Protein AF-A0A2M7ZR36-F1 (afdb_monomer_lite)

Structure (mmCIF, N/CA/C/O backbone):
data_AF-A0A2M7ZR36-F1
#
_entry.id   AF-A0A2M7ZR36-F1
#
loop_
_atom_site.group_PDB
_atom_site.id
_atom_site.type_symbol
_atom_site.label_atom_id
_atom_site.label_alt_id
_atom_site.label_comp_id
_atom_site.label_asym_id
_atom_site.label_entity_id
_atom_site.label_seq_id
_atom_site.pdbx_PDB_ins_code
_atom_site.Cartn_x
_atom_site.Cartn_y
_atom_site.Cartn_z
_atom_site.occupancy
_atom_site.B_iso_or_equiv
_atom_site.auth_seq_id
_atom_site.auth_comp_id
_atom_site.auth_asym_id
_atom_site.auth_atom_id
_atom_site.pdbx_PDB_model_num
ATOM 1 N N . MET A 1 1 ? -62.651 -27.992 -57.292 1.00 46.38 1 MET A N 1
ATOM 2 C CA . MET A 1 1 ? -61.708 -29.129 -57.350 1.00 46.38 1 MET A CA 1
ATOM 3 C C . MET A 1 1 ? -60.583 -28.848 -56.369 1.00 46.38 1 MET A C 1
ATOM 5 O O . MET A 1 1 ? -59.813 -27.930 -56.584 1.00 46.38 1 MET A O 1
ATOM 9 N N . ARG A 1 2 ? -60.648 -29.489 -55.197 1.00 38.91 2 ARG A N 1
ATOM 10 C CA . ARG A 1 2 ? -59.780 -30.647 -54.905 1.00 38.91 2 ARG A CA 1
ATOM 11 C C . ARG A 1 2 ? -58.348 -30.121 -54.739 1.00 38.91 2 ARG A C 1
ATOM 13 O O . ARG A 1 2 ? -57.621 -30.028 -55.717 1.00 38.91 2 ARG A O 1
ATOM 20 N N . TYR A 1 3 ? -57.923 -29.647 -53.566 1.00 49.06 3 TYR A N 1
ATOM 21 C CA . TYR A 1 3 ? -57.363 -30.455 -52.455 1.00 49.06 3 TYR A CA 1
ATOM 22 C C . TYR A 1 3 ? -56.480 -31.659 -52.874 1.00 49.06 3 TYR A C 1
ATOM 24 O O . TYR A 1 3 ? -56.134 -32.493 -52.052 1.00 49.06 3 TYR A O 1
ATOM 32 N N . LEU A 1 4 ? -56.085 -31.740 -54.149 1.00 45.81 4 LEU A N 1
ATOM 33 C CA . LEU A 1 4 ? -55.423 -32.880 -54.789 1.00 45.81 4 LEU A CA 1
ATOM 34 C C . LEU A 1 4 ? -54.022 -32.523 -55.313 1.00 45.81 4 LEU A C 1
ATOM 36 O O . LEU A 1 4 ? -53.353 -33.360 -55.898 1.00 45.81 4 LEU A O 1
ATOM 40 N N . LYS A 1 5 ? -53.543 -31.296 -55.077 1.00 38.25 5 LYS A N 1
ATOM 41 C CA . LYS A 1 5 ? -52.147 -30.906 -55.352 1.00 38.25 5 LYS A CA 1
ATOM 42 C C . LYS A 1 5 ? -51.252 -30.904 -54.106 1.00 38.25 5 LYS A C 1
ATOM 44 O O . LYS A 1 5 ? -50.105 -30.499 -54.197 1.00 38.25 5 LYS A O 1
ATOM 49 N N . ILE A 1 6 ? -51.772 -31.345 -52.958 1.00 51.09 6 ILE A N 1
ATOM 50 C CA . ILE A 1 6 ? -51.059 -31.315 -51.666 1.00 51.09 6 ILE A CA 1
ATOM 51 C C . ILE A 1 6 ? -50.514 -32.711 -51.279 1.00 51.09 6 ILE A C 1
ATOM 53 O O . ILE A 1 6 ? -49.854 -32.851 -50.260 1.00 51.09 6 ILE A O 1
ATOM 57 N N . LEU A 1 7 ? -50.725 -33.755 -52.096 1.00 47.88 7 LEU A N 1
ATOM 58 C CA . LEU A 1 7 ? -50.457 -35.145 -51.685 1.00 47.88 7 LEU A CA 1
ATOM 59 C C . LEU A 1 7 ? -49.559 -35.969 -52.623 1.00 47.88 7 LEU A C 1
ATOM 61 O O . LEU A 1 7 ? -49.649 -37.189 -52.612 1.00 47.88 7 LEU A O 1
ATOM 65 N N . PHE A 1 8 ? -48.686 -35.366 -53.427 1.00 45.97 8 PHE A N 1
ATOM 66 C CA . PHE A 1 8 ? -47.683 -36.153 -54.154 1.00 45.97 8 PHE A CA 1
ATOM 67 C C . PHE A 1 8 ? -46.357 -35.402 -54.238 1.00 45.97 8 PHE A C 1
ATOM 69 O O . PHE A 1 8 ? -46.337 -34.234 -54.606 1.00 45.97 8 PHE A O 1
ATOM 76 N N . LEU A 1 9 ? -45.279 -36.126 -53.922 1.00 39.59 9 LEU A N 1
ATOM 77 C CA . LEU A 1 9 ? -43.866 -35.726 -53.893 1.00 39.59 9 LEU A CA 1
ATOM 78 C C . LEU A 1 9 ? -43.317 -35.120 -52.588 1.00 39.59 9 LEU A C 1
ATOM 80 O O . LEU A 1 9 ? -42.416 -34.290 -52.587 1.00 39.59 9 LEU A O 1
ATOM 84 N N . LEU A 1 10 ? -43.728 -35.705 -51.461 1.00 47.81 10 LEU A N 1
ATOM 85 C CA . LEU A 1 10 ? -42.744 -36.246 -50.513 1.00 47.81 10 LEU A CA 1
ATOM 86 C C . LEU A 1 10 ? -42.003 -37.398 -51.218 1.00 47.81 10 LEU A C 1
ATOM 88 O O . LEU A 1 10 ? -42.595 -38.466 -51.300 1.00 47.81 10 LEU A O 1
ATOM 92 N N . LEU A 1 11 ? -40.811 -37.159 -51.789 1.00 49.50 11 LEU A N 1
ATOM 93 C CA . LEU A 1 11 ? -39.662 -38.087 -51.954 1.00 49.50 11 LEU A CA 1
ATOM 94 C C . LEU A 1 11 ? -38.705 -37.558 -53.054 1.00 49.50 11 LEU A C 1
ATOM 96 O O . LEU A 1 11 ? -38.827 -37.937 -54.214 1.00 49.50 11 LEU A O 1
ATOM 100 N N . ALA A 1 12 ? -37.744 -36.693 -52.720 1.00 48.53 12 ALA A N 1
ATOM 101 C CA . ALA A 1 12 ? -36.564 -36.473 -53.566 1.00 48.53 12 ALA A CA 1
ATOM 102 C C . ALA A 1 12 ? -35.415 -35.855 -52.753 1.00 48.53 12 ALA A C 1
ATOM 104 O O . ALA A 1 12 ? -35.493 -34.701 -52.353 1.00 48.53 12 ALA A O 1
ATOM 105 N N . ALA A 1 13 ? -34.395 -36.689 -52.524 1.00 47.00 13 ALA A N 1
ATOM 106 C CA . ALA A 1 13 ? -32.966 -36.412 -52.322 1.00 47.00 13 ALA A CA 1
ATOM 107 C C . ALA A 1 13 ? -32.574 -35.212 -51.427 1.00 47.00 13 ALA A C 1
ATOM 109 O O . ALA A 1 13 ? -32.732 -34.059 -51.798 1.00 47.00 13 ALA A O 1
ATOM 110 N N . ALA A 1 14 ? -32.105 -35.407 -50.193 1.00 47.28 14 ALA A N 1
ATOM 111 C CA . ALA A 1 14 ? -30.825 -36.015 -49.800 1.00 47.28 14 ALA A CA 1
ATOM 112 C C . ALA A 1 14 ? -29.577 -35.202 -50.227 1.00 47.28 14 ALA A C 1
ATOM 114 O O . ALA A 1 14 ? -29.243 -35.126 -51.402 1.00 47.28 14 ALA A O 1
ATOM 115 N N . VAL A 1 15 ? -28.856 -34.741 -49.194 1.00 53.56 15 VAL A N 1
ATOM 116 C CA . VAL A 1 15 ? -27.427 -34.370 -49.134 1.00 53.56 15 VAL A CA 1
ATOM 117 C C . VAL A 1 15 ? -26.998 -33.032 -49.752 1.00 53.56 15 VAL A C 1
ATOM 119 O O . VAL A 1 15 ? -26.650 -32.961 -50.922 1.00 53.56 15 VAL A O 1
ATOM 122 N N . THR A 1 16 ? -26.796 -32.033 -48.884 1.00 47.25 16 THR A N 1
ATOM 123 C CA . THR A 1 16 ? -25.632 -31.129 -48.963 1.00 47.25 16 THR A CA 1
ATOM 124 C C . THR A 1 16 ? -25.121 -30.819 -47.553 1.00 47.25 16 THR A C 1
ATOM 126 O O . THR A 1 16 ? -25.742 -30.072 -46.799 1.00 47.25 16 THR A O 1
ATOM 129 N N . PHE A 1 17 ? -23.995 -31.438 -47.198 1.00 50.16 17 PHE A N 1
ATOM 130 C CA . PHE A 1 17 ? -23.081 -30.984 -46.148 1.00 50.16 17 PHE A CA 1
ATOM 131 C C . PHE A 1 17 ? -22.199 -29.840 -46.692 1.00 50.16 17 PHE A C 1
ATOM 133 O O . PHE A 1 17 ? -21.975 -29.784 -47.899 1.00 50.16 17 PHE A O 1
ATOM 140 N N . ALA A 1 18 ? -21.632 -29.052 -45.765 1.00 41.31 18 ALA A N 1
ATOM 141 C CA . ALA A 1 18 ? -20.667 -27.941 -45.910 1.00 41.31 18 ALA A CA 1
ATOM 142 C C . ALA A 1 18 ? -21.314 -26.543 -46.062 1.00 41.31 18 ALA A C 1
ATOM 144 O O . ALA A 1 18 ? -22.208 -26.362 -46.873 1.00 41.31 18 ALA A O 1
ATOM 145 N N . ALA A 1 19 ? -20.934 -25.490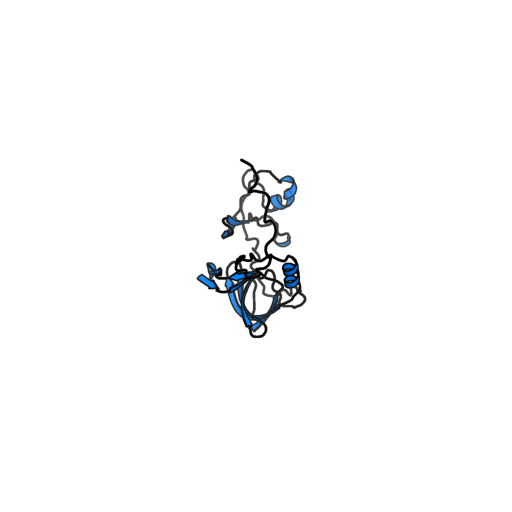 -45.334 1.00 36.75 19 ALA A N 1
ATOM 146 C CA . ALA A 1 19 ? -19.849 -25.280 -44.381 1.00 36.75 19 ALA A CA 1
ATOM 147 C C . ALA A 1 19 ? -20.235 -24.143 -43.411 1.00 36.75 19 ALA A C 1
ATOM 149 O O . ALA A 1 19 ? -20.970 -23.225 -43.772 1.00 36.75 19 ALA A O 1
ATOM 150 N N . CYS A 1 20 ? -19.739 -24.230 -42.178 1.00 39.38 20 CYS A N 1
ATOM 151 C CA . CYS A 1 20 ? -19.822 -23.194 -41.153 1.00 39.38 20 CYS A CA 1
ATOM 152 C C . CYS A 1 20 ? -19.037 -21.940 -41.553 1.00 39.38 20 CYS A C 1
ATOM 154 O O . CYS A 1 20 ? -17.906 -22.080 -41.997 1.00 39.38 20 CYS A O 1
ATOM 156 N N . GLU A 1 21 ? -19.551 -20.754 -41.218 1.00 38.44 21 GLU A N 1
ATOM 157 C CA . GLU A 1 21 ? -18.731 -19.708 -40.587 1.00 38.44 21 GLU A CA 1
ATOM 158 C C . GLU A 1 21 ? -19.622 -18.771 -39.756 1.00 38.44 21 GLU A C 1
ATOM 160 O O . GLU A 1 21 ? -19.908 -17.636 -40.119 1.00 38.44 21 GLU A O 1
ATOM 165 N N . ASN A 1 22 ? -20.108 -19.274 -38.618 1.00 40.50 22 ASN A N 1
ATOM 166 C CA . ASN A 1 22 ? -20.617 -18.419 -37.549 1.00 40.50 22 ASN A CA 1
ATOM 167 C C . ASN A 1 22 ? -19.500 -18.276 -36.522 1.00 40.50 22 ASN A C 1
ATOM 169 O O . ASN A 1 22 ? -19.287 -19.157 -35.687 1.00 40.50 22 ASN A O 1
ATOM 173 N N . LYS A 1 23 ? -18.770 -17.164 -36.621 1.00 39.50 23 LYS A N 1
ATOM 174 C CA . LYS A 1 23 ? -17.759 -16.746 -35.655 1.00 39.50 23 LYS A CA 1
ATOM 175 C C . LYS A 1 23 ? -18.457 -16.418 -34.331 1.00 39.50 23 LYS A C 1
ATOM 177 O O . LYS A 1 23 ? -18.948 -15.312 -34.130 1.00 39.50 23 LYS A O 1
ATOM 182 N N . LYS A 1 24 ? -18.550 -17.417 -33.452 1.00 35.75 24 LYS A N 1
ATOM 183 C CA . LYS A 1 24 ? -18.835 -17.222 -32.029 1.00 35.75 24 LYS A CA 1
ATOM 184 C C . LYS A 1 24 ? -17.614 -16.533 -31.427 1.00 35.75 24 LYS A C 1
ATOM 186 O O . LYS A 1 24 ? -16.532 -17.109 -31.412 1.00 35.75 24 LYS A O 1
ATOM 191 N N . GLU A 1 25 ? -17.784 -15.297 -30.982 1.00 39.50 25 GLU A N 1
ATOM 192 C CA . GLU A 1 25 ? -16.824 -14.653 -30.092 1.00 39.50 25 GLU A CA 1
ATOM 193 C C . GLU A 1 25 ? -16.844 -15.406 -28.757 1.00 39.50 25 GLU A C 1
ATOM 195 O O . GLU A 1 25 ? -17.848 -15.421 -28.044 1.00 39.50 25 GLU A O 1
ATOM 200 N N . GLU A 1 26 ? -15.747 -16.100 -28.464 1.00 36.12 26 GLU A N 1
ATOM 201 C CA . GLU A 1 26 ? -15.480 -16.702 -27.163 1.00 36.12 26 GLU A CA 1
ATOM 202 C C . GLU A 1 26 ? -15.235 -15.583 -26.145 1.00 36.12 26 GLU A C 1
ATOM 204 O O . GLU A 1 26 ? -14.215 -14.894 -26.175 1.00 36.12 26 GLU A O 1
ATOM 209 N N . GLN A 1 27 ? -16.175 -15.406 -25.217 1.00 42.78 27 GLN A N 1
ATOM 210 C CA . GLN A 1 27 ? -15.842 -14.857 -23.908 1.00 42.78 27 GLN A CA 1
ATOM 211 C C . GLN A 1 27 ? -14.968 -15.890 -23.187 1.00 42.78 27 GLN A C 1
ATOM 213 O O . GLN A 1 27 ? -15.333 -17.068 -23.173 1.00 42.78 27 GLN A O 1
ATOM 218 N N . PRO A 1 28 ? -13.841 -15.496 -22.572 1.00 40.38 28 PRO A N 1
ATOM 219 C CA . PRO A 1 28 ? -13.054 -16.434 -21.793 1.00 40.38 28 PRO A CA 1
ATOM 220 C C . PRO A 1 28 ? -13.874 -16.885 -20.580 1.00 40.38 28 PRO A C 1
ATOM 222 O O . PRO A 1 28 ? -14.158 -16.101 -19.672 1.00 40.38 28 PRO A O 1
ATOM 225 N N . GLU A 1 29 ? -14.259 -18.162 -20.568 1.00 39.12 29 GLU A N 1
ATOM 226 C CA . GLU A 1 29 ? -14.724 -18.845 -19.368 1.00 39.12 29 GLU A CA 1
ATOM 227 C C . GLU A 1 29 ? -13.565 -18.884 -18.368 1.00 39.12 29 GLU A C 1
ATOM 229 O O . GLU A 1 29 ? -12.578 -19.604 -18.534 1.00 39.12 29 GLU A O 1
ATOM 234 N N . ILE A 1 30 ? -13.682 -18.078 -17.316 1.00 40.88 30 ILE A N 1
ATOM 235 C CA . ILE A 1 30 ? -12.830 -18.150 -16.133 1.00 40.88 30 ILE A CA 1
ATOM 236 C C . ILE A 1 30 ? -13.019 -19.515 -15.464 1.00 40.88 30 ILE A C 1
ATOM 238 O O . ILE A 1 30 ? -13.908 -19.728 -14.639 1.00 40.88 30 ILE A O 1
ATOM 242 N N . ASN A 1 31 ? -12.161 -20.460 -15.838 1.00 39.97 31 ASN A N 1
ATOM 243 C CA . ASN A 1 31 ? -12.050 -21.752 -15.187 1.00 39.97 31 ASN A CA 1
ATOM 244 C C . ASN A 1 31 ? -11.514 -21.538 -13.762 1.00 39.97 31 ASN A C 1
ATOM 246 O O . ASN A 1 31 ? -10.345 -21.197 -13.563 1.00 39.97 31 ASN A O 1
ATOM 250 N N . GLN A 1 32 ? -12.374 -21.743 -12.764 1.00 47.41 32 GLN A N 1
ATOM 251 C CA . GLN A 1 32 ? -12.064 -21.566 -11.339 1.00 47.41 32 GLN A CA 1
ATOM 252 C C . GLN A 1 32 ? -10.865 -22.417 -10.867 1.00 47.41 32 GLN A C 1
ATOM 254 O O . GLN A 1 32 ? -10.244 -22.090 -9.856 1.00 47.41 32 GLN A O 1
ATOM 259 N N . ASN A 1 33 ? -10.459 -23.438 -11.633 1.00 44.12 33 ASN A N 1
ATOM 260 C CA . ASN A 1 33 ? -9.271 -24.243 -11.342 1.00 44.12 33 ASN A CA 1
ATOM 261 C C . ASN A 1 33 ? -7.935 -23.546 -11.673 1.00 44.12 33 ASN A C 1
ATOM 263 O O . ASN A 1 33 ? -6.895 -23.987 -11.190 1.00 44.12 33 ASN A O 1
ATOM 267 N N . GLN A 1 34 ? -7.922 -22.442 -12.431 1.00 41.69 34 GLN A N 1
ATOM 268 C CA . GLN A 1 34 ? -6.693 -21.664 -12.671 1.00 41.69 34 GLN A CA 1
ATOM 269 C C . GLN A 1 34 ? -6.370 -20.663 -11.548 1.00 41.69 34 GLN A C 1
ATOM 271 O O . GLN A 1 34 ? -5.224 -20.237 -11.427 1.00 41.69 34 GLN A O 1
ATOM 276 N N . MET A 1 35 ? -7.324 -20.351 -10.662 1.00 38.22 35 MET A N 1
ATOM 277 C CA . MET A 1 35 ? -7.063 -19.546 -9.455 1.00 38.22 35 MET A CA 1
ATOM 278 C C . MET A 1 35 ? -6.361 -20.334 -8.335 1.00 38.22 35 MET A C 1
ATOM 280 O O . MET A 1 35 ? -5.891 -19.732 -7.369 1.00 38.22 35 MET A O 1
ATOM 284 N N . GLN A 1 36 ? -6.285 -21.667 -8.432 1.00 36.28 36 GLN A N 1
ATOM 285 C CA . GLN A 1 36 ? -5.645 -22.509 -7.413 1.00 36.28 36 GLN A CA 1
ATOM 286 C C . GLN A 1 36 ? -4.173 -22.829 -7.715 1.00 36.28 36 GLN A C 1
ATOM 288 O O . GLN A 1 36 ? -3.398 -23.001 -6.777 1.00 36.28 36 GLN A O 1
ATOM 293 N N . ALA A 1 37 ? -3.751 -22.837 -8.984 1.00 37.88 37 ALA A N 1
ATOM 294 C CA . ALA A 1 37 ? -2.365 -23.153 -9.351 1.00 37.88 37 ALA A CA 1
ATOM 295 C C . ALA A 1 37 ? -1.381 -21.998 -9.068 1.00 37.88 37 ALA A C 1
ATOM 297 O O . ALA A 1 37 ? -0.248 -22.230 -8.659 1.00 37.88 37 ALA A O 1
ATOM 298 N N . SER A 1 38 ? -1.819 -20.744 -9.199 1.00 44.47 38 SER A N 1
ATOM 299 C CA . SER A 1 38 ? -0.970 -19.561 -8.981 1.00 44.47 38 SER A CA 1
ATOM 300 C C . SER A 1 38 ? -0.704 -19.243 -7.507 1.00 44.47 38 SER A C 1
ATOM 302 O O . SER A 1 38 ? 0.202 -18.477 -7.198 1.00 44.47 38 SER A O 1
ATOM 304 N N . LYS A 1 39 ? -1.456 -19.832 -6.569 1.00 47.53 39 LYS A N 1
ATOM 305 C CA . LYS A 1 39 ? -1.274 -19.591 -5.127 1.00 47.53 39 LYS A CA 1
ATOM 306 C C . LYS A 1 39 ? -0.212 -20.495 -4.483 1.00 47.53 39 LYS A C 1
ATOM 308 O O . LYS A 1 39 ? 0.224 -20.203 -3.370 1.00 47.53 39 LYS A O 1
ATOM 313 N N . SER A 1 40 ? 0.187 -21.575 -5.163 1.00 51.84 40 SER A N 1
ATOM 314 C CA . SER A 1 40 ? 1.132 -22.575 -4.644 1.00 51.84 40 SER A CA 1
ATOM 315 C C . SER A 1 40 ? 2.552 -22.420 -5.194 1.00 51.84 40 SER A C 1
ATOM 317 O O . SER A 1 40 ? 3.507 -22.778 -4.507 1.00 51.84 40 SER A O 1
ATOM 319 N N . GLU A 1 41 ? 2.704 -21.873 -6.400 1.00 73.00 41 GLU A N 1
ATOM 320 C CA . GLU A 1 41 ? 4.013 -21.682 -7.026 1.00 73.00 41 GLU A CA 1
ATOM 321 C C . GLU A 1 41 ? 4.743 -20.489 -6.392 1.00 73.00 41 GLU A C 1
ATOM 323 O O . GLU A 1 41 ? 4.230 -19.368 -6.326 1.00 73.00 41 GLU A O 1
ATOM 328 N N . SER A 1 42 ? 5.938 -20.758 -5.862 1.00 84.12 42 SER A N 1
ATOM 329 C CA . SER A 1 42 ? 6.825 -19.735 -5.316 1.00 84.12 42 SER A CA 1
ATOM 330 C C . SER A 1 42 ? 7.746 -19.242 -6.416 1.00 84.12 42 SER A C 1
ATOM 332 O O . SER A 1 42 ? 8.588 -19.987 -6.908 1.00 84.12 42 SER A O 1
ATOM 334 N N . HIS A 1 43 ? 7.620 -17.969 -6.751 1.00 91.50 43 HIS A N 1
ATOM 335 C CA . HIS A 1 43 ? 8.491 -17.282 -7.688 1.00 91.50 43 HIS A CA 1
ATOM 336 C C . HIS A 1 43 ? 9.755 -16.824 -6.971 1.00 91.50 43 HIS A C 1
ATOM 338 O O . HIS A 1 43 ? 9.666 -16.310 -5.855 1.00 91.50 43 HIS A O 1
ATOM 344 N N . GLN A 1 44 ? 10.919 -17.001 -7.595 1.00 92.38 44 GLN A N 1
ATOM 345 C CA . GLN A 1 44 ? 12.203 -16.502 -7.104 1.00 92.38 44 GLN A CA 1
ATOM 346 C C . GLN A 1 44 ? 12.710 -15.441 -8.071 1.00 92.38 44 GLN A C 1
ATOM 348 O O . GLN A 1 44 ? 12.929 -15.714 -9.247 1.00 92.38 44 GLN A O 1
ATOM 353 N N . ILE A 1 45 ? 12.948 -14.244 -7.554 1.00 93.94 45 ILE A N 1
ATOM 354 C CA . ILE A 1 45 ? 13.265 -13.069 -8.356 1.00 93.94 45 ILE A CA 1
ATOM 355 C C . ILE A 1 45 ? 14.510 -12.363 -7.848 1.00 93.94 45 ILE A C 1
ATOM 357 O O . ILE A 1 45 ? 14.749 -12.287 -6.643 1.00 93.94 45 ILE A O 1
ATOM 361 N N . LYS A 1 46 ? 15.289 -11.794 -8.766 1.00 93.50 46 LYS A N 1
ATOM 362 C CA . LYS A 1 46 ? 16.411 -10.913 -8.445 1.00 93.50 46 LYS A CA 1
ATOM 363 C C . LYS A 1 46 ? 16.007 -9.461 -8.654 1.00 93.50 46 LYS A C 1
ATOM 365 O O . LYS A 1 46 ? 15.551 -9.094 -9.731 1.00 93.50 46 LYS A O 1
ATOM 370 N N . VAL A 1 47 ? 16.214 -8.617 -7.651 1.00 94.69 47 VAL A N 1
ATOM 371 C CA . VAL A 1 47 ? 15.910 -7.185 -7.735 1.00 94.69 47 VAL A CA 1
ATOM 372 C C . VAL A 1 47 ? 16.966 -6.489 -8.587 1.00 94.69 47 VAL A C 1
ATOM 374 O O . VAL A 1 47 ? 18.155 -6.538 -8.281 1.00 94.69 47 VAL A O 1
ATOM 377 N N . LEU A 1 48 ? 16.540 -5.815 -9.648 1.00 90.62 48 LEU A N 1
ATOM 378 C CA . LEU A 1 48 ? 17.393 -5.002 -10.515 1.00 90.62 48 LEU A CA 1
ATOM 379 C C . LEU A 1 48 ? 17.276 -3.513 -10.192 1.00 90.62 48 LEU A C 1
ATOM 381 O O . LEU A 1 48 ? 18.241 -2.769 -10.339 1.00 90.62 48 LEU A O 1
ATOM 385 N N . GLU A 1 49 ? 16.094 -3.080 -9.764 1.00 91.00 49 GLU A N 1
ATOM 386 C CA . GLU A 1 49 ? 15.791 -1.691 -9.436 1.00 91.00 49 GLU A CA 1
ATOM 387 C C . GLU A 1 49 ? 14.698 -1.646 -8.371 1.00 91.00 49 GLU A C 1
ATOM 389 O O . GLU A 1 49 ? 13.814 -2.505 -8.359 1.00 91.00 49 GLU A O 1
ATOM 394 N N . THR A 1 50 ? 14.751 -0.640 -7.501 1.00 92.25 50 THR A N 1
ATOM 395 C CA . THR A 1 50 ? 13.720 -0.378 -6.496 1.00 92.25 50 THR A CA 1
ATOM 396 C C . THR A 1 50 ? 13.335 1.090 -6.522 1.00 92.25 50 THR A C 1
ATOM 398 O O . THR A 1 50 ? 14.202 1.964 -6.557 1.00 92.25 50 THR A O 1
ATOM 401 N N . VAL A 1 51 ? 12.032 1.355 -6.509 1.00 90.75 51 VAL A N 1
ATOM 402 C CA . VAL A 1 51 ? 11.476 2.701 -6.428 1.00 90.75 51 VAL A CA 1
ATOM 403 C C . VAL A 1 51 ? 10.384 2.707 -5.372 1.00 90.75 51 VAL A C 1
ATOM 405 O O . VAL A 1 51 ? 9.332 2.083 -5.534 1.00 90.75 51 VAL A O 1
ATOM 408 N N . ASP A 1 52 ? 10.639 3.429 -4.289 1.00 85.06 52 ASP A N 1
ATOM 409 C CA . ASP A 1 52 ? 9.669 3.599 -3.219 1.00 85.06 52 ASP A CA 1
ATOM 410 C C . ASP A 1 52 ? 8.634 4.655 -3.606 1.00 85.06 52 ASP A C 1
ATOM 412 O O . ASP A 1 52 ? 8.961 5.764 -4.032 1.00 85.06 52 ASP A O 1
ATOM 416 N N . ALA A 1 53 ? 7.364 4.312 -3.433 1.00 77.56 53 ALA A N 1
ATOM 417 C CA . ALA A 1 53 ? 6.239 5.217 -3.591 1.00 77.56 53 ALA A CA 1
ATOM 418 C C . ALA A 1 53 ? 5.247 4.993 -2.447 1.00 77.56 53 ALA A C 1
ATOM 420 O O . ALA A 1 53 ? 5.220 3.923 -1.846 1.00 77.56 53 ALA A O 1
ATOM 421 N N . SER A 1 54 ? 4.397 5.985 -2.163 1.00 75.12 54 SER A N 1
ATOM 422 C CA . SER A 1 54 ? 3.603 6.076 -0.923 1.00 75.12 54 SER A CA 1
ATOM 423 C C . SER A 1 54 ? 2.983 4.778 -0.394 1.00 75.12 54 SER A C 1
ATOM 425 O O . SER A 1 54 ? 2.908 4.615 0.814 1.00 75.12 54 SER A O 1
ATOM 427 N 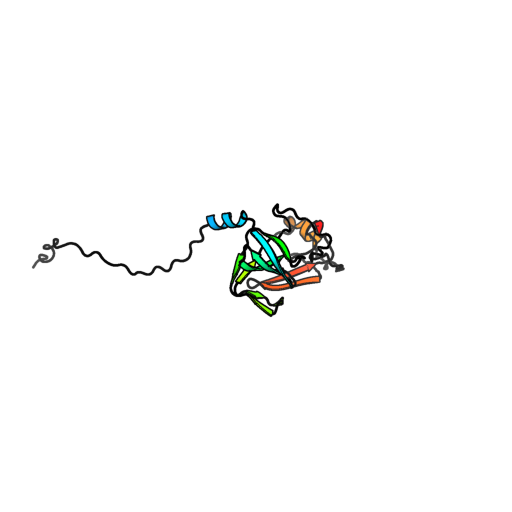N . ASN A 1 55 ? 2.493 3.887 -1.263 1.00 78.44 55 ASN A N 1
ATOM 428 C CA . ASN A 1 55 ? 1.777 2.672 -0.855 1.00 78.44 55 ASN A CA 1
ATOM 429 C C . ASN A 1 55 ? 2.418 1.373 -1.359 1.00 78.44 55 ASN A C 1
ATOM 431 O O . ASN A 1 55 ? 1.988 0.293 -0.959 1.00 78.44 55 ASN A O 1
ATOM 435 N N . TYR A 1 56 ? 3.401 1.475 -2.252 1.00 89.00 56 TYR A N 1
ATOM 436 C CA . TYR A 1 56 ? 3.993 0.342 -2.948 1.00 89.00 56 TYR A CA 1
ATOM 437 C C . TYR A 1 56 ? 5.477 0.585 -3.159 1.00 89.00 56 TYR A C 1
ATOM 439 O O . TYR A 1 56 ? 5.894 1.699 -3.479 1.00 89.00 56 TYR A O 1
ATOM 447 N N . THR A 1 57 ? 6.251 -0.485 -3.080 1.00 91.44 57 THR A N 1
ATOM 448 C CA . THR A 1 57 ? 7.607 -0.497 -3.609 1.00 91.44 57 THR A CA 1
ATOM 449 C C . THR A 1 57 ? 7.552 -1.141 -4.987 1.00 91.44 57 THR A C 1
ATOM 451 O O . THR A 1 57 ? 7.157 -2.300 -5.143 1.00 91.44 57 THR A O 1
ATOM 454 N N . TYR A 1 58 ? 7.898 -0.359 -6.003 1.00 93.56 58 TYR A N 1
ATOM 455 C CA . TYR A 1 58 ? 7.970 -0.818 -7.382 1.00 93.56 58 TYR A CA 1
ATOM 456 C C . TYR A 1 58 ? 9.345 -1.432 -7.608 1.00 93.56 58 TYR A C 1
ATOM 458 O O . TYR A 1 58 ? 10.362 -0.767 -7.414 1.00 93.56 58 TYR A O 1
ATOM 466 N N . LEU A 1 59 ? 9.380 -2.691 -8.028 1.00 95.06 59 LEU A N 1
ATOM 467 C CA . LEU A 1 59 ? 10.619 -3.426 -8.238 1.00 95.06 59 LEU A CA 1
ATOM 468 C C . LEU A 1 59 ? 10.719 -3.836 -9.704 1.00 95.06 59 LEU A C 1
ATOM 470 O O . LEU A 1 59 ? 9.811 -4.483 -10.230 1.00 95.06 59 LEU A O 1
ATOM 474 N N . ARG A 1 60 ? 11.833 -3.496 -10.358 1.00 96.00 60 ARG A N 1
ATOM 475 C CA . ARG A 1 60 ? 12.216 -4.145 -11.618 1.00 96.00 60 ARG A CA 1
ATOM 476 C C . ARG A 1 60 ? 12.985 -5.394 -11.256 1.00 96.00 60 ARG A C 1
ATOM 478 O O . ARG A 1 60 ? 13.960 -5.310 -10.509 1.00 96.00 60 ARG A O 1
ATOM 485 N N . VAL A 1 61 ? 12.544 -6.537 -11.750 1.00 96.31 61 VAL A N 1
ATOM 486 C CA . VAL A 1 61 ? 13.046 -7.834 -11.304 1.00 96.31 61 VAL A CA 1
ATOM 487 C C . VAL A 1 61 ? 13.413 -8.710 -12.487 1.00 96.31 61 VAL A C 1
ATOM 489 O O . VAL A 1 61 ? 12.818 -8.571 -13.551 1.00 96.31 61 VAL A O 1
ATOM 492 N N . ASP A 1 62 ? 14.388 -9.591 -12.286 1.00 94.50 62 ASP A N 1
ATOM 493 C CA . ASP A 1 62 ? 14.721 -10.686 -13.193 1.00 94.50 62 ASP A CA 1
ATOM 494 C C . ASP A 1 62 ? 14.224 -12.010 -12.608 1.00 94.50 62 ASP A C 1
ATOM 496 O O . ASP A 1 62 ? 14.550 -12.354 -11.468 1.00 94.50 62 ASP A O 1
ATOM 500 N N . GLU A 1 63 ? 13.458 -12.754 -13.397 1.00 94.75 63 GLU A N 1
ATOM 501 C CA . GLU A 1 63 ? 13.104 -14.144 -13.128 1.00 94.75 63 GLU A CA 1
ATOM 502 C C . GLU A 1 63 ? 13.587 -15.004 -14.295 1.00 94.75 63 GLU A C 1
ATOM 504 O O . GLU A 1 63 ? 13.023 -14.960 -15.390 1.00 94.75 63 GLU A O 1
ATOM 509 N N . ASN A 1 64 ? 14.636 -15.800 -14.078 1.00 91.75 64 ASN A N 1
ATOM 510 C CA . ASN A 1 64 ? 15.185 -16.709 -15.090 1.00 91.75 64 ASN A CA 1
ATOM 511 C C . ASN A 1 64 ? 15.516 -16.014 -16.433 1.00 91.75 64 ASN A C 1
ATOM 513 O O . ASN A 1 64 ? 15.253 -16.570 -17.503 1.00 91.75 64 ASN A O 1
ATOM 517 N N . GLY A 1 65 ? 16.067 -14.794 -16.394 1.00 91.25 65 GLY A N 1
ATOM 518 C CA . GLY A 1 65 ? 16.405 -14.011 -17.589 1.00 91.25 65 GLY A CA 1
ATOM 519 C C . GLY A 1 65 ? 15.246 -13.205 -18.187 1.00 91.25 65 GLY A C 1
ATOM 520 O O . GLY A 1 65 ? 15.409 -12.604 -19.252 1.00 91.25 65 GLY A O 1
ATOM 521 N N . LYS A 1 66 ? 14.063 -13.213 -17.558 1.00 94.44 66 LYS A N 1
ATOM 522 C CA . LYS A 1 66 ? 12.924 -12.373 -17.943 1.00 94.44 66 LYS A CA 1
ATOM 523 C C . LYS A 1 66 ? 12.801 -11.200 -16.990 1.00 94.44 66 LYS A C 1
ATOM 525 O O . LYS A 1 66 ? 12.543 -11.382 -15.802 1.00 94.44 66 LYS A O 1
ATOM 530 N N . GLU A 1 67 ? 12.889 -9.998 -17.544 1.00 96.38 67 GLU A N 1
ATOM 531 C CA . GLU A 1 67 ? 12.721 -8.771 -16.780 1.00 96.38 67 GLU A CA 1
ATOM 532 C C . GLU A 1 67 ? 11.275 -8.268 -16.812 1.00 96.38 67 GLU A C 1
ATOM 534 O O . GLU A 1 67 ? 10.663 -8.156 -17.877 1.00 96.38 67 GLU A O 1
ATOM 539 N N . TYR A 1 68 ? 10.732 -7.909 -15.651 1.00 95.44 68 TYR A N 1
ATOM 540 C CA . TYR A 1 68 ? 9.414 -7.280 -15.545 1.00 95.44 68 TYR A CA 1
ATOM 541 C C . TYR A 1 68 ? 9.297 -6.427 -14.280 1.00 95.44 68 TYR A C 1
ATOM 543 O O . TYR A 1 68 ? 10.172 -6.428 -13.413 1.00 95.44 68 TYR A O 1
ATOM 551 N N . TRP A 1 69 ? 8.223 -5.641 -14.206 1.00 96.88 69 TRP A N 1
ATOM 552 C CA . TRP A 1 69 ? 7.918 -4.813 -13.045 1.00 96.88 69 TRP A CA 1
ATOM 553 C C . TRP A 1 69 ? 6.921 -5.510 -12.134 1.00 96.88 69 TRP A C 1
ATOM 555 O O . TRP A 1 69 ? 5.904 -6.025 -12.605 1.00 96.88 69 TRP A O 1
ATOM 565 N N . ILE A 1 70 ? 7.182 -5.448 -10.832 1.00 95.75 70 ILE A N 1
ATOM 566 C CA . ILE A 1 70 ? 6.223 -5.814 -9.796 1.00 95.75 70 ILE A CA 1
ATOM 567 C C . ILE A 1 70 ? 5.930 -4.620 -8.887 1.00 95.75 70 ILE A C 1
ATOM 569 O O . ILE A 1 70 ? 6.806 -3.794 -8.630 1.00 95.75 70 ILE A O 1
ATOM 573 N N . ALA A 1 71 ? 4.699 -4.533 -8.395 1.00 93.50 71 ALA A N 1
ATOM 574 C CA . ALA A 1 71 ? 4.305 -3.644 -7.312 1.00 93.50 71 ALA A CA 1
ATOM 575 C C . ALA A 1 71 ? 4.081 -4.496 -6.060 1.00 93.50 71 ALA A C 1
ATOM 577 O O . ALA A 1 71 ? 3.128 -5.274 -5.995 1.00 93.50 71 ALA A O 1
ATOM 578 N N . ALA A 1 72 ? 4.980 -4.363 -5.087 1.00 91.56 72 ALA A N 1
ATOM 579 C CA . ALA A 1 72 ? 4.887 -5.029 -3.795 1.00 91.56 72 ALA A CA 1
ATOM 580 C C . ALA A 1 72 ? 4.369 -4.050 -2.731 1.00 91.56 72 ALA A C 1
ATOM 582 O O . ALA A 1 72 ? 4.582 -2.839 -2.881 1.00 91.56 72 ALA A O 1
ATOM 583 N N . PRO A 1 73 ? 3.732 -4.526 -1.641 1.00 86.19 73 PRO A N 1
ATOM 584 C CA . PRO A 1 73 ? 3.449 -3.675 -0.495 1.00 86.19 73 PRO A CA 1
ATOM 585 C C . PRO A 1 73 ? 4.744 -3.019 -0.034 1.00 86.19 73 PRO A C 1
ATOM 587 O O . PRO A 1 73 ? 5.823 -3.597 -0.181 1.00 86.19 73 PRO A O 1
ATOM 590 N N . GLN A 1 74 ? 4.634 -1.807 0.497 1.00 83.31 74 GLN A N 1
ATOM 591 C CA . GLN A 1 74 ? 5.803 -1.006 0.822 1.00 83.31 74 GLN A CA 1
ATOM 592 C C . GLN A 1 74 ? 6.818 -1.785 1.674 1.00 83.31 74 GLN A C 1
ATOM 594 O O . GLN A 1 74 ? 6.513 -2.240 2.778 1.00 83.31 74 GLN A O 1
ATOM 599 N N . MET A 1 75 ? 8.034 -1.925 1.151 1.00 84.50 75 MET A N 1
ATOM 600 C CA . MET A 1 75 ? 9.100 -2.708 1.761 1.00 84.50 75 MET A CA 1
ATOM 601 C C . MET A 1 75 ? 10.472 -2.148 1.397 1.00 84.50 75 MET A C 1
ATOM 603 O O . MET A 1 75 ? 10.645 -1.495 0.375 1.00 84.50 75 MET A O 1
ATOM 607 N N . THR A 1 76 ? 11.480 -2.462 2.204 1.00 81.62 76 THR A N 1
ATOM 608 C CA . THR A 1 76 ? 12.870 -2.175 1.845 1.00 81.62 76 THR A CA 1
ATOM 609 C C . THR A 1 76 ? 13.438 -3.359 1.072 1.00 81.62 76 THR A C 1
ATOM 611 O O . THR A 1 76 ? 13.629 -4.437 1.635 1.00 81.62 76 THR A O 1
ATOM 614 N N . ALA A 1 77 ? 13.711 -3.164 -0.216 1.00 83.88 77 ALA A N 1
ATOM 615 C CA . ALA A 1 77 ? 14.368 -4.148 -1.069 1.00 83.88 77 ALA A CA 1
ATOM 616 C C . ALA A 1 77 ? 15.795 -3.702 -1.405 1.00 83.88 77 ALA A C 1
ATOM 618 O O . ALA A 1 77 ? 16.053 -2.524 -1.650 1.00 83.88 77 ALA A O 1
ATOM 619 N N . GLN A 1 78 ? 16.730 -4.650 -1.445 1.00 82.50 78 GLN A N 1
ATOM 620 C CA . GLN A 1 78 ? 18.109 -4.374 -1.836 1.00 82.50 78 GLN A CA 1
ATOM 621 C C . GLN A 1 78 ? 18.318 -4.714 -3.312 1.00 82.50 78 GLN A C 1
ATOM 623 O O . GLN A 1 78 ? 18.024 -5.830 -3.741 1.00 82.50 78 GLN A O 1
ATOM 628 N N . VAL A 1 79 ? 18.864 -3.770 -4.085 1.00 89.25 79 VAL A N 1
ATOM 629 C CA . VAL A 1 79 ? 19.257 -4.017 -5.481 1.00 89.25 79 VAL A CA 1
ATOM 630 C C . VAL A 1 79 ? 20.319 -5.117 -5.528 1.00 89.25 79 VAL A C 1
ATOM 632 O O . VAL A 1 79 ? 21.287 -5.102 -4.772 1.00 89.25 79 VAL A O 1
ATOM 635 N N . GLY A 1 80 ? 20.117 -6.091 -6.410 1.00 86.94 80 GLY A N 1
ATOM 636 C CA . GLY A 1 80 ? 20.905 -7.316 -6.517 1.00 86.94 80 GLY A CA 1
ATOM 637 C C . GLY A 1 80 ? 20.453 -8.445 -5.587 1.00 86.94 80 GLY A C 1
ATOM 638 O O . GLY A 1 80 ? 20.917 -9.570 -5.770 1.00 86.94 80 GLY A O 1
ATOM 639 N N . GLY A 1 81 ? 19.561 -8.170 -4.630 1.00 84.25 81 GLY A N 1
ATOM 640 C CA . GLY A 1 81 ? 19.025 -9.154 -3.692 1.00 84.25 81 GLY A CA 1
ATOM 641 C C . GLY A 1 81 ? 18.017 -10.109 -4.330 1.00 84.25 81 GLY A C 1
ATOM 642 O O . GLY A 1 81 ? 17.393 -9.791 -5.344 1.00 84.25 81 GLY A O 1
ATOM 643 N N . THR A 1 82 ? 17.848 -11.276 -3.711 1.00 89.50 82 THR A N 1
ATOM 644 C CA . THR A 1 82 ? 16.863 -12.286 -4.115 1.00 89.50 82 THR A CA 1
ATOM 645 C C . THR A 1 82 ? 15.631 -12.193 -3.223 1.00 89.50 82 THR A C 1
ATOM 647 O O . THR A 1 82 ? 15.755 -12.205 -1.999 1.00 89.50 82 THR A O 1
ATOM 650 N N . LEU A 1 83 ? 14.452 -12.133 -3.833 1.00 91.69 83 LEU A N 1
ATOM 651 C CA . LEU A 1 83 ? 13.158 -12.138 -3.160 1.00 91.69 83 LEU A CA 1
ATOM 652 C C . LEU A 1 83 ? 12.280 -13.268 -3.701 1.00 91.69 83 LEU A C 1
ATOM 654 O O . LEU A 1 83 ? 12.535 -13.824 -4.769 1.00 91.69 83 LEU A O 1
ATOM 658 N N . TYR A 1 84 ? 11.233 -13.588 -2.954 1.00 91.19 84 TYR A N 1
ATOM 659 C CA . TYR A 1 84 ? 10.266 -14.622 -3.275 1.00 91.19 84 TYR A CA 1
ATOM 660 C C . TYR A 1 84 ? 8.851 -14.086 -3.125 1.00 91.19 84 TYR A C 1
ATOM 662 O O . TYR A 1 84 ? 8.556 -13.390 -2.153 1.00 91.19 84 TYR A O 1
ATOM 670 N N . TYR A 1 85 ? 7.962 -14.436 -4.044 1.00 90.38 85 TYR A N 1
ATOM 671 C CA . TYR A 1 85 ? 6.542 -14.101 -3.947 1.00 90.38 85 TYR A CA 1
ATOM 672 C C . TYR A 1 85 ? 5.682 -15.273 -4.423 1.00 90.38 85 TYR A C 1
ATOM 674 O O . TYR A 1 85 ? 6.173 -16.208 -5.053 1.00 90.38 85 TYR A O 1
ATOM 682 N N . ARG A 1 86 ? 4.394 -15.248 -4.081 1.00 88.25 86 ARG A N 1
ATOM 683 C CA . ARG A 1 86 ? 3.408 -16.242 -4.525 1.00 88.25 86 ARG A CA 1
ATOM 684 C C . ARG A 1 86 ? 2.201 -15.524 -5.102 1.00 88.25 86 ARG A C 1
ATOM 686 O O . ARG A 1 86 ? 1.744 -14.540 -4.518 1.00 88.25 86 ARG A O 1
ATOM 693 N N . GLY A 1 87 ? 1.673 -16.046 -6.204 1.00 85.69 87 GLY A N 1
ATOM 694 C CA . GLY A 1 87 ? 0.545 -15.452 -6.912 1.00 85.69 87 GLY A CA 1
ATOM 695 C C . GLY A 1 87 ? 0.835 -14.051 -7.443 1.00 85.69 87 GLY A C 1
ATOM 696 O O . GLY A 1 87 ? 1.979 -13.663 -7.648 1.00 85.69 87 GLY A O 1
ATOM 697 N N . GLY A 1 88 ? -0.229 -13.295 -7.673 1.00 87.75 88 GLY A N 1
ATOM 698 C CA . GLY A 1 88 ? -0.162 -11.929 -8.169 1.00 87.75 88 GLY A CA 1
ATOM 699 C C . GLY A 1 88 ? -1.206 -11.666 -9.245 1.00 87.75 88 GLY A C 1
ATOM 700 O O . GLY A 1 88 ? -1.772 -12.590 -9.831 1.00 87.75 88 GLY A O 1
ATOM 701 N N . MET A 1 89 ? -1.475 -10.388 -9.480 1.00 88.69 89 MET A N 1
ATOM 702 C CA . MET A 1 89 ? -2.423 -9.908 -10.476 1.00 88.69 89 MET A CA 1
ATOM 703 C C . MET A 1 89 ? -1.681 -9.083 -11.520 1.00 88.69 89 MET A C 1
ATOM 705 O O . MET A 1 89 ? -1.127 -8.026 -11.215 1.00 88.69 89 MET A O 1
ATOM 709 N N . GLU A 1 90 ? -1.641 -9.581 -12.754 1.00 92.50 90 GLU A N 1
ATOM 710 C CA . GLU A 1 90 ? -1.063 -8.832 -13.867 1.00 92.50 90 GLU A CA 1
ATOM 711 C C . GLU A 1 90 ? -2.014 -7.702 -14.268 1.00 92.50 90 GLU A C 1
ATOM 713 O O . GLU A 1 90 ? -3.203 -7.917 -14.498 1.00 92.50 90 GLU A O 1
ATOM 718 N N . MET A 1 91 ? -1.467 -6.497 -14.373 1.00 88.12 91 MET A N 1
ATOM 719 C CA . MET A 1 91 ? -2.153 -5.301 -14.837 1.00 88.12 91 MET A CA 1
ATOM 720 C C . MET A 1 91 ? -1.465 -4.793 -16.101 1.00 88.12 91 MET A C 1
ATOM 722 O O . MET A 1 91 ? -0.237 -4.688 -16.161 1.00 88.12 91 MET A O 1
ATOM 726 N N . LEU A 1 92 ? -2.263 -4.448 -17.108 1.00 93.00 92 LEU A N 1
ATOM 727 C CA . LEU A 1 92 ? -1.791 -3.857 -18.358 1.00 93.00 92 LEU A CA 1
ATOM 728 C C . LEU A 1 92 ? -2.078 -2.356 -18.372 1.00 93.00 92 LEU A C 1
ATOM 730 O O . LEU A 1 92 ? -3.096 -1.918 -17.839 1.00 93.00 92 LEU A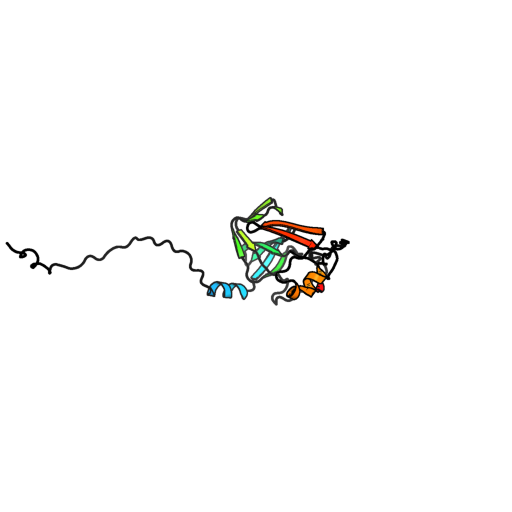 O 1
ATOM 734 N N . ASN A 1 93 ? -1.198 -1.582 -19.011 1.00 93.69 93 ASN A N 1
ATOM 735 C CA . ASN A 1 93 ? -1.320 -0.124 -19.161 1.00 93.69 93 ASN A CA 1
ATOM 736 C C . ASN A 1 93 ? -1.592 0.610 -17.834 1.00 93.69 93 ASN A C 1
ATOM 738 O O . ASN A 1 93 ? -2.402 1.532 -17.768 1.00 93.69 93 ASN A O 1
ATOM 742 N N . PHE A 1 94 ? -0.932 0.180 -16.760 1.00 92.12 94 PHE A N 1
ATOM 743 C CA . PHE A 1 94 ? -1.115 0.756 -15.436 1.00 92.12 94 PHE A CA 1
ATOM 744 C C . PHE A 1 94 ? -0.411 2.111 -15.330 1.00 92.12 94 PHE A C 1
ATOM 746 O O . PHE A 1 94 ? 0.814 2.195 -15.440 1.00 92.12 94 PHE A O 1
ATOM 753 N N . GLU A 1 95 ? -1.173 3.168 -15.065 1.00 92.44 95 GLU A N 1
ATOM 754 C CA . GLU A 1 95 ? -0.638 4.500 -14.793 1.00 92.44 95 GLU A CA 1
ATOM 755 C C . GLU A 1 95 ? -0.368 4.684 -13.293 1.00 92.44 95 GLU A C 1
ATOM 757 O O . GLU A 1 95 ? -1.278 4.738 -12.463 1.00 92.44 95 GLU A O 1
ATOM 762 N N . SER A 1 96 ? 0.906 4.831 -12.936 1.00 87.88 96 SER A N 1
ATOM 763 C CA . SER A 1 96 ? 1.321 5.219 -11.595 1.00 87.88 96 SER A CA 1
ATOM 764 C C . SER A 1 96 ? 1.368 6.739 -11.485 1.00 87.88 96 SER A C 1
ATOM 766 O O . SER A 1 96 ? 2.336 7.375 -11.910 1.00 87.88 96 SER A O 1
ATOM 768 N N . LYS A 1 97 ? 0.347 7.323 -10.849 1.00 86.50 97 LYS A N 1
ATOM 769 C CA . LYS A 1 97 ? 0.300 8.767 -10.556 1.00 86.50 97 LYS A CA 1
ATOM 770 C C . LYS A 1 97 ? 1.480 9.222 -9.688 1.00 86.50 97 LYS A C 1
ATOM 772 O O . LYS A 1 97 ? 2.018 10.301 -9.899 1.00 86.50 97 LYS A O 1
ATOM 777 N N . SER A 1 98 ? 1.915 8.389 -8.738 1.00 80.44 98 SER A N 1
ATOM 778 C CA . SER A 1 98 ? 3.026 8.709 -7.829 1.00 80.44 98 SER A CA 1
ATOM 779 C C . SER A 1 98 ? 4.385 8.736 -8.524 1.00 80.44 98 SER A C 1
ATOM 781 O O . SER A 1 98 ? 5.255 9.499 -8.123 1.00 80.44 98 SER A O 1
ATOM 783 N N . LEU A 1 99 ? 4.572 7.903 -9.551 1.00 85.06 99 LEU A N 1
ATOM 784 C CA . LEU A 1 99 ? 5.811 7.860 -10.332 1.00 85.06 99 LEU A CA 1
ATOM 785 C C . LEU A 1 99 ? 5.733 8.695 -11.613 1.00 85.06 99 LEU A C 1
ATOM 787 O O . LEU A 1 99 ? 6.715 8.756 -12.349 1.00 85.06 99 LEU A O 1
ATOM 791 N N . ASN A 1 100 ? 4.571 9.295 -11.892 1.00 88.62 100 ASN A N 1
ATOM 792 C CA . ASN A 1 100 ? 4.250 9.934 -13.165 1.00 88.62 100 ASN A CA 1
ATOM 793 C C . ASN A 1 100 ? 4.679 9.063 -14.365 1.00 88.62 100 ASN A C 1
ATOM 795 O O . ASN A 1 100 ? 5.350 9.518 -15.293 1.00 88.62 100 ASN A O 1
ATOM 799 N N . ARG A 1 101 ? 4.368 7.761 -14.289 1.00 89.69 101 ARG A N 1
ATOM 800 C CA . ARG A 1 101 ? 4.845 6.737 -15.228 1.00 89.69 101 ARG A CA 1
ATOM 801 C C . ARG A 1 101 ? 3.740 5.749 -15.558 1.00 89.69 101 ARG A C 1
ATOM 803 O O . ARG A 1 101 ? 3.058 5.258 -14.665 1.00 89.69 101 ARG A O 1
ATOM 810 N N . THR A 1 102 ? 3.646 5.382 -16.833 1.00 92.56 102 THR A N 1
ATOM 811 C CA . THR A 1 102 ? 2.789 4.282 -17.292 1.00 92.56 102 THR A CA 1
ATOM 812 C C . THR A 1 102 ? 3.613 3.018 -17.511 1.00 92.56 102 THR A C 1
ATOM 814 O O . THR A 1 102 ? 4.656 3.042 -18.169 1.00 92.56 102 THR A O 1
ATOM 817 N N . PHE A 1 103 ? 3.141 1.906 -16.961 1.00 93.25 103 PHE A N 1
ATOM 818 C CA . PHE A 1 103 ? 3.688 0.574 -17.163 1.00 93.25 103 PHE A CA 1
ATOM 819 C C . PHE A 1 103 ? 2.832 -0.158 -18.192 1.00 93.25 103 PHE A C 1
ATOM 821 O O . PHE A 1 103 ? 1.642 -0.367 -17.973 1.00 93.25 103 PHE A O 1
ATOM 828 N N . ALA A 1 104 ? 3.438 -0.596 -19.298 1.00 92.44 104 ALA A N 1
ATOM 829 C CA . ALA A 1 104 ? 2.738 -1.432 -20.277 1.00 92.44 104 ALA A CA 1
ATOM 830 C C . ALA A 1 104 ? 2.211 -2.727 -19.631 1.00 92.44 104 ALA A C 1
ATOM 832 O O . ALA A 1 104 ? 1.114 -3.182 -19.946 1.00 92.44 104 ALA A O 1
ATOM 833 N N . LYS A 1 105 ? 2.985 -3.276 -18.689 1.00 93.19 105 LYS A N 1
ATOM 834 C CA . LYS A 1 105 ? 2.655 -4.441 -17.874 1.00 93.19 105 LYS A CA 1
ATOM 835 C C . LYS A 1 105 ? 3.319 -4.314 -16.505 1.00 93.19 105 LYS A C 1
ATOM 837 O O . LYS A 1 105 ? 4.494 -3.948 -16.431 1.00 93.19 105 LYS A O 1
ATOM 842 N N . ILE A 1 106 ? 2.583 -4.626 -15.446 1.00 95.38 106 ILE A N 1
ATOM 843 C CA . ILE A 1 106 ? 3.087 -4.699 -14.072 1.00 95.38 106 ILE A CA 1
ATOM 844 C C . ILE A 1 106 ? 2.340 -5.792 -13.305 1.00 95.38 106 ILE A C 1
ATOM 846 O O . ILE A 1 106 ? 1.144 -5.983 -13.509 1.00 95.38 106 ILE A O 1
ATOM 850 N N . LEU A 1 107 ? 3.031 -6.510 -12.425 1.00 95.44 107 LEU A N 1
ATOM 851 C CA . LEU A 1 107 ? 2.433 -7.540 -11.579 1.00 95.44 107 LEU A CA 1
ATOM 852 C C . LEU A 1 107 ? 2.253 -7.015 -10.152 1.00 95.44 107 LEU A C 1
ATOM 854 O O . LEU A 1 107 ? 3.225 -6.682 -9.480 1.00 95.44 107 LEU A O 1
ATOM 858 N N . PHE A 1 108 ? 1.020 -6.959 -9.667 1.00 93.88 108 PHE A N 1
ATOM 859 C CA . PHE A 1 108 ? 0.740 -6.652 -8.267 1.00 93.88 108 PHE A CA 1
ATOM 860 C C . PHE A 1 108 ? 0.845 -7.925 -7.442 1.00 93.88 108 PHE A C 1
ATOM 862 O O . PHE A 1 108 ? 0.199 -8.920 -7.763 1.00 93.88 108 PHE A O 1
ATOM 869 N N . VAL A 1 109 ? 1.658 -7.902 -6.391 1.00 92.12 109 VAL A N 1
ATOM 870 C CA . VAL A 1 109 ? 1.889 -9.059 -5.520 1.00 92.12 109 VAL A CA 1
ATOM 871 C C . VAL A 1 109 ? 1.483 -8.712 -4.095 1.00 92.12 109 VAL A C 1
ATOM 873 O O . VAL A 1 109 ? 1.772 -7.621 -3.620 1.00 92.12 109 VAL A O 1
ATOM 876 N N . ASP A 1 110 ? 0.821 -9.636 -3.399 1.00 82.75 110 ASP A N 1
ATOM 877 C CA . ASP A 1 110 ? 0.299 -9.371 -2.049 1.00 82.75 110 ASP A CA 1
ATOM 878 C C . ASP A 1 110 ? 1.370 -9.517 -0.963 1.00 82.75 110 ASP A C 1
ATOM 880 O O . ASP A 1 110 ? 1.327 -8.845 0.066 1.00 82.75 110 ASP A O 1
ATOM 884 N N . LYS A 1 111 ? 2.327 -10.431 -1.161 1.00 84.12 111 LYS A N 1
ATOM 885 C CA . LYS A 1 111 ? 3.391 -10.714 -0.195 1.00 84.12 111 LYS A CA 1
ATOM 886 C C . LYS A 1 111 ? 4.689 -11.060 -0.908 1.00 84.12 111 LYS A C 1
ATOM 888 O O . LYS A 1 111 ? 4.717 -11.930 -1.776 1.00 84.12 111 LYS A O 1
ATOM 893 N N . VAL A 1 112 ? 5.763 -10.419 -0.461 1.00 87.94 112 VAL A N 1
ATOM 894 C CA . VAL A 1 112 ? 7.137 -10.679 -0.892 1.00 87.94 112 VAL A CA 1
ATOM 895 C C . VAL A 1 112 ? 7.980 -11.009 0.343 1.00 87.94 112 VAL A C 1
ATOM 897 O O . VAL A 1 112 ? 7.765 -10.447 1.415 1.00 87.94 112 VAL A O 1
ATOM 900 N N . SER A 1 113 ? 8.896 -11.964 0.218 1.00 84.31 113 SER A N 1
ATOM 901 C CA . SER A 1 113 ? 9.735 -12.499 1.295 1.00 84.31 113 SER A CA 1
ATOM 902 C C . SER A 1 113 ? 11.186 -12.597 0.841 1.00 84.31 113 SER A C 1
ATOM 904 O O . SER A 1 113 ? 11.448 -12.891 -0.319 1.00 84.31 113 SER A O 1
ATOM 906 N N . SER A 1 114 ? 12.141 -12.439 1.754 1.00 82.69 114 SER A N 1
ATOM 907 C CA . SER A 1 114 ? 13.562 -12.711 1.480 1.00 82.69 114 SER A CA 1
ATOM 908 C C . SER A 1 114 ? 13.925 -14.198 1.619 1.00 82.69 114 SER A C 1
ATOM 910 O O . SER A 1 114 ? 15.061 -14.583 1.358 1.00 82.69 114 SER A O 1
ATOM 912 N N . SER A 1 115 ? 12.971 -15.042 2.034 1.00 73.06 115 SER A N 1
ATOM 913 C CA . SER A 1 115 ? 13.128 -16.495 2.185 1.00 73.06 115 SER A CA 1
ATOM 914 C C . SER A 1 115 ? 12.021 -17.270 1.462 1.00 73.06 115 SER A C 1
ATOM 916 O O . SER A 1 115 ? 10.841 -16.904 1.550 1.00 73.06 115 SER A O 1
ATOM 918 N N . ALA A 1 116 ? 12.407 -18.364 0.797 1.00 62.09 116 ALA A N 1
ATOM 919 C CA . ALA A 1 116 ? 11.536 -19.268 0.040 1.00 62.09 116 ALA A CA 1
ATOM 920 C C . ALA A 1 116 ? 10.438 -19.922 0.905 1.00 62.09 116 ALA A C 1
ATOM 922 O O . ALA A 1 116 ? 9.317 -20.156 0.444 1.00 62.09 116 ALA A O 1
ATOM 923 N N . ASP A 1 117 ? 10.710 -20.122 2.197 1.00 56.06 117 ASP A N 1
ATOM 924 C CA . ASP A 1 117 ? 9.768 -20.746 3.134 1.00 56.06 117 ASP A CA 1
ATOM 925 C C . ASP A 1 117 ? 8.661 -19.782 3.600 1.00 56.06 117 ASP A C 1
ATOM 927 O O . ASP A 1 117 ? 7.792 -20.139 4.393 1.00 56.06 117 ASP A O 1
ATOM 931 N N . GLY A 1 118 ? 8.650 -18.534 3.111 1.00 51.81 118 GLY A N 1
ATOM 932 C CA . GLY A 1 118 ? 7.665 -17.519 3.503 1.00 51.81 118 GLY A CA 1
ATOM 933 C C . GLY A 1 118 ? 7.822 -17.023 4.946 1.00 51.81 118 GLY A C 1
ATOM 934 O O . GLY A 1 118 ? 6.968 -16.264 5.425 1.00 51.81 118 GLY A O 1
ATOM 935 N N . GLY A 1 119 ? 8.904 -17.438 5.616 1.00 42.38 119 GLY A N 1
ATOM 936 C CA . GLY A 1 119 ? 9.337 -16.920 6.902 1.00 42.38 119 GLY A CA 1
ATOM 937 C C . GLY A 1 119 ? 9.699 -15.448 6.767 1.00 42.38 119 GLY A C 1
ATOM 938 O O . GLY A 1 119 ? 10.605 -15.083 6.019 1.00 42.38 119 GLY A O 1
ATOM 939 N N . VAL A 1 120 ? 8.963 -14.608 7.491 1.00 38.00 120 VAL A N 1
ATOM 940 C CA . VAL A 1 120 ? 9.292 -13.200 7.695 1.00 38.00 120 VAL A CA 1
ATOM 941 C C . VAL A 1 120 ? 10.604 -13.121 8.471 1.00 38.00 120 VAL A C 1
ATOM 943 O O . VAL A 1 120 ? 10.626 -13.137 9.694 1.00 38.00 120 VAL A O 1
ATOM 946 N N . VAL A 1 121 ? 11.722 -13.073 7.757 1.00 39.38 121 VAL A N 1
ATOM 947 C CA . VAL A 1 121 ? 12.943 -12.506 8.320 1.00 39.38 121 VAL A CA 1
ATOM 948 C C . VAL A 1 121 ? 12.784 -10.996 8.242 1.00 39.38 121 VAL A C 1
ATOM 950 O O . VAL A 1 121 ? 12.976 -10.387 7.189 1.00 39.38 121 VAL A O 1
ATOM 953 N N . GLU A 1 122 ? 12.349 -10.403 9.355 1.00 38.00 122 GLU A N 1
ATOM 954 C CA . GLU A 1 122 ? 12.500 -8.972 9.591 1.00 38.00 122 GLU A CA 1
ATOM 955 C C . GLU A 1 122 ? 13.971 -8.617 9.363 1.00 38.00 122 GLU A C 1
ATOM 957 O O . GLU A 1 122 ? 14.858 -9.020 10.118 1.00 38.00 122 GLU A O 1
ATOM 962 N N . ALA A 1 123 ? 14.244 -7.881 8.289 1.00 37.81 123 ALA A N 1
ATOM 963 C CA . ALA A 1 123 ? 15.526 -7.224 8.145 1.00 37.81 123 ALA A CA 1
ATOM 964 C C . ALA A 1 123 ? 15.650 -6.197 9.287 1.00 37.81 123 ALA A C 1
ATOM 966 O O . ALA A 1 123 ? 14.733 -5.382 9.458 1.00 37.81 123 ALA A O 1
ATOM 967 N N . PRO A 1 124 ? 16.755 -6.180 10.056 1.00 38.31 124 PRO A N 1
ATOM 968 C CA . PRO A 1 124 ? 17.008 -5.119 11.019 1.00 38.31 124 PRO A CA 1
ATOM 969 C C . PRO A 1 124 ? 17.235 -3.826 10.227 1.00 38.31 124 PRO A C 1
ATOM 971 O O . PRO A 1 124 ? 18.310 -3.586 9.687 1.00 38.31 124 PRO A O 1
ATOM 974 N N . GLY A 1 125 ? 16.172 -3.037 10.074 1.00 39.59 125 GLY A N 1
ATOM 975 C CA . GLY A 1 125 ? 16.147 -1.869 9.192 1.00 39.59 125 GLY A CA 1
ATOM 976 C C . GLY A 1 125 ? 14.857 -1.697 8.392 1.00 39.59 125 GLY A C 1
ATOM 977 O O . GLY A 1 125 ? 14.661 -0.632 7.812 1.00 39.59 125 GLY A O 1
ATOM 978 N N . ALA A 1 126 ? 13.946 -2.677 8.410 1.00 37.81 126 ALA A N 1
ATOM 979 C CA . ALA A 1 126 ? 12.599 -2.530 7.872 1.00 37.81 126 ALA A CA 1
ATOM 980 C C . ALA A 1 126 ? 11.768 -1.574 8.748 1.00 37.81 126 ALA A C 1
ATOM 982 O O . ALA A 1 126 ? 10.870 -1.977 9.482 1.00 37.81 126 ALA A O 1
ATOM 983 N N . ARG A 1 127 ? 12.005 -0.265 8.621 1.00 38.28 127 ARG A N 1
ATOM 984 C CA . ARG A 1 127 ? 10.886 0.671 8.708 1.00 38.28 127 ARG A CA 1
ATOM 985 C C . ARG A 1 127 ? 10.068 0.448 7.447 1.00 38.28 127 ARG A C 1
ATOM 987 O O . ARG A 1 127 ? 10.158 1.208 6.488 1.00 38.28 127 ARG A O 1
ATOM 994 N N . GLY A 1 128 ? 9.243 -0.600 7.463 1.00 39.19 128 GLY A N 1
ATOM 995 C CA . GLY A 1 128 ? 7.983 -0.476 6.759 1.00 39.19 128 GLY A CA 1
ATOM 996 C C . GLY A 1 128 ? 7.406 0.870 7.184 1.00 39.19 128 GLY A C 1
ATOM 997 O O . GLY A 1 128 ? 7.482 1.229 8.367 1.00 39.19 128 GLY A O 1
ATOM 998 N N . VAL A 1 129 ? 6.815 1.621 6.264 1.00 37.47 129 VAL A N 1
ATOM 999 C CA . VAL A 1 129 ? 5.693 2.433 6.717 1.00 37.47 129 VAL A CA 1
ATOM 1000 C C . VAL A 1 129 ? 4.640 1.394 7.088 1.00 37.47 129 VAL A C 1
ATOM 1002 O O . VAL A 1 129 ? 3.731 1.064 6.337 1.00 37.47 129 VAL A O 1
ATOM 1005 N N . GLN A 1 130 ? 4.793 0.854 8.304 1.00 44.12 130 GLN A N 1
ATOM 1006 C CA . GLN A 1 130 ? 3.655 0.759 9.179 1.00 44.12 130 GLN A CA 1
ATOM 1007 C C . GLN A 1 130 ? 2.956 2.091 8.973 1.00 44.12 130 GLN A C 1
ATOM 1009 O O . GLN A 1 130 ? 3.610 3.140 9.043 1.00 44.12 130 GLN A O 1
ATOM 1014 N N . VAL A 1 131 ? 1.668 2.063 8.643 1.00 49.22 131 VAL A N 1
ATOM 1015 C CA . VAL A 1 131 ? 0.828 3.196 9.000 1.00 49.22 131 VAL A CA 1
ATOM 1016 C C . VAL A 1 131 ? 1.043 3.294 10.503 1.00 49.22 131 VAL A C 1
ATOM 1018 O O . VAL A 1 131 ? 0.488 2.523 11.275 1.00 49.22 131 VAL A O 1
ATOM 1021 N N . GLY A 1 132 ? 2.053 4.067 10.891 1.00 55.59 132 GLY A N 1
ATOM 1022 C CA . GLY A 1 132 ? 2.446 4.194 12.266 1.00 55.59 132 GLY A CA 1
ATOM 1023 C C . GLY A 1 132 ? 1.238 4.815 12.914 1.00 55.59 132 GLY A C 1
ATOM 1024 O O . GLY A 1 132 ? 0.558 5.646 12.300 1.00 55.59 132 GLY A O 1
ATOM 1025 N N . LYS A 1 133 ? 0.951 4.409 14.141 1.00 58.31 133 LYS A N 1
ATOM 1026 C CA . LYS A 1 133 ? 0.190 5.295 14.997 1.00 58.31 133 LYS A CA 1
ATOM 1027 C C . LYS A 1 133 ? 0.975 6.606 15.025 1.00 58.31 133 LYS A C 1
ATOM 1029 O O . LYS A 1 133 ? 2.053 6.672 15.617 1.00 58.31 133 LYS A O 1
ATOM 1034 N N . GLU A 1 134 ? 0.511 7.596 14.270 1.00 70.31 134 GLU A N 1
ATOM 1035 C CA . GLU A 1 134 ? 1.061 8.937 14.359 1.00 70.31 134 GLU A CA 1
ATOM 1036 C C . GLU A 1 134 ? 0.777 9.428 15.787 1.00 70.31 134 GLU A C 1
ATOM 1038 O O . GLU A 1 134 ? -0.191 8.984 16.414 1.00 70.31 134 GLU A O 1
ATOM 1043 N N . ASP A 1 135 ? 1.599 10.334 16.331 1.00 69.50 135 ASP A N 1
ATOM 1044 C CA . ASP A 1 135 ? 1.261 11.017 17.592 1.00 69.50 135 ASP A CA 1
ATOM 1045 C C . ASP A 1 135 ? 0.115 12.004 17.318 1.00 69.50 135 ASP A C 1
ATOM 1047 O O . ASP A 1 135 ? 0.284 13.217 17.181 1.00 69.50 135 ASP A O 1
ATOM 1051 N N . VAL A 1 136 ? -1.070 11.439 17.107 1.00 72.38 136 VAL A N 1
ATOM 1052 C CA . VAL A 1 136 ? -2.320 12.140 16.881 1.00 72.38 136 VAL A CA 1
ATOM 1053 C C . VAL A 1 136 ? -2.963 12.307 18.242 1.00 72.38 136 VAL A C 1
ATOM 1055 O O . VAL A 1 136 ? -3.346 11.338 18.884 1.00 72.38 136 VAL A O 1
ATOM 1058 N N . LYS A 1 137 ? -3.095 13.550 18.693 1.00 72.62 137 LYS A N 1
ATOM 1059 C CA . LYS A 1 137 ? -3.881 13.889 19.880 1.00 72.62 137 LYS A CA 1
ATOM 1060 C C . LYS A 1 137 ? -5.120 14.625 19.424 1.00 72.62 137 LYS A C 1
ATOM 1062 O O . LYS A 1 137 ? -5.108 15.844 19.268 1.00 72.62 137 LYS A O 1
ATOM 1067 N N . VAL A 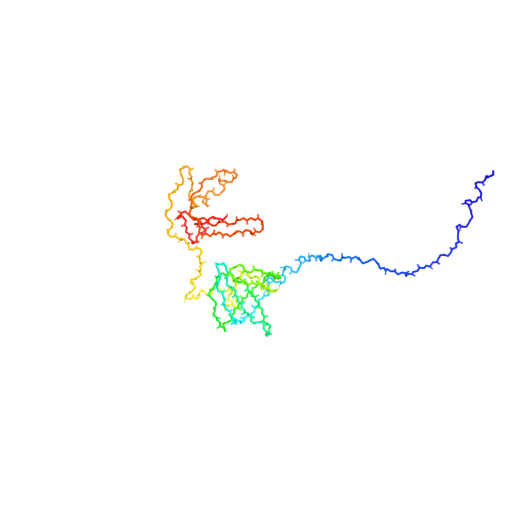1 138 ? -6.171 13.864 19.148 1.00 78.81 138 VAL A N 1
ATOM 1068 C CA . VAL A 1 138 ? -7.471 14.410 18.774 1.00 78.81 138 VAL A CA 1
ATOM 1069 C C . VAL A 1 138 ? -8.443 14.124 19.905 1.00 78.81 138 VAL A C 1
ATOM 1071 O O . VAL A 1 138 ? -8.641 12.982 20.304 1.00 78.81 138 VAL A O 1
ATOM 1074 N N . GLU A 1 139 ? -9.059 15.176 20.439 1.00 79.12 139 GLU A N 1
ATOM 1075 C CA . GLU A 1 139 ? -10.149 15.001 21.393 1.00 79.12 139 GLU A CA 1
ATOM 1076 C C . GLU A 1 139 ? -11.340 14.329 20.706 1.00 79.12 139 GLU A C 1
ATOM 1078 O O . GLU A 1 139 ? -11.747 14.724 19.604 1.00 79.12 139 GLU A O 1
ATOM 1083 N N . ALA A 1 140 ? -11.928 13.343 21.384 1.00 79.50 140 ALA A N 1
ATOM 1084 C CA . ALA A 1 140 ? -13.120 12.663 20.906 1.00 79.50 140 ALA A CA 1
ATOM 1085 C C . ALA A 1 140 ? -14.240 13.671 20.588 1.00 79.50 140 ALA A C 1
ATOM 1087 O O . ALA A 1 140 ? -14.426 14.688 21.264 1.00 79.50 140 ALA A O 1
ATOM 1088 N N . ALA A 1 141 ? -15.021 13.393 19.541 1.00 83.62 141 ALA A N 1
ATOM 1089 C CA . ALA A 1 141 ? -16.178 14.223 19.223 1.00 83.62 141 ALA A CA 1
ATOM 1090 C C . ALA A 1 141 ? -17.178 14.230 20.392 1.00 83.62 141 ALA A C 1
ATOM 1092 O O . ALA A 1 141 ? -17.387 13.212 21.048 1.00 83.62 141 ALA A O 1
ATOM 1093 N N . LYS A 1 142 ? -17.873 15.353 20.617 1.00 82.25 142 LYS A N 1
ATOM 1094 C CA . LYS A 1 142 ? -18.952 15.420 21.616 1.00 82.25 142 LYS A CA 1
ATOM 1095 C C . LYS A 1 142 ? -20.046 14.396 21.274 1.00 82.25 142 LYS A C 1
ATOM 1097 O O . LYS A 1 142 ? -20.683 14.502 20.221 1.00 82.25 142 LYS A O 1
ATOM 1102 N N . GLY A 1 143 ? -20.246 13.420 22.162 1.00 84.94 143 GLY A N 1
ATOM 1103 C CA . GLY A 1 143 ? -21.150 12.283 21.9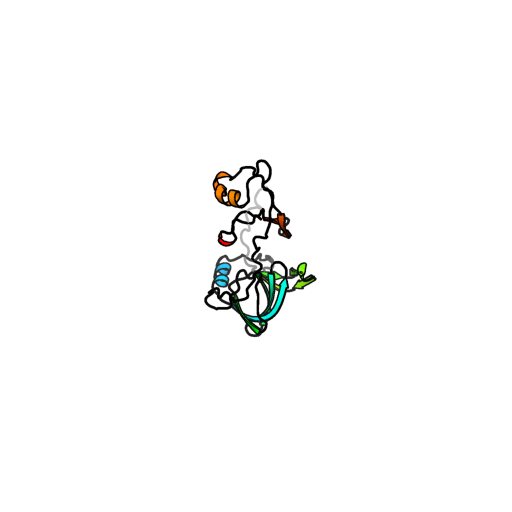44 1.00 84.94 143 GLY A CA 1
ATOM 1104 C C . GLY A 1 143 ? -20.661 11.285 20.884 1.00 84.94 143 GLY A C 1
ATOM 1105 O O . GLY A 1 143 ? -21.474 10.564 20.315 1.00 84.94 143 GLY A O 1
ATOM 1106 N N . GLY A 1 144 ? -19.368 11.303 20.560 1.00 88.69 144 GLY A N 1
ATOM 1107 C CA . GLY A 1 144 ? -18.714 10.333 19.691 1.00 88.69 144 GLY A CA 1
ATOM 1108 C C . GLY A 1 144 ? -17.967 9.261 20.475 1.00 88.69 144 GLY A C 1
ATOM 1109 O O . GLY A 1 144 ? -17.878 9.317 21.700 1.00 88.69 144 GLY A O 1
ATOM 1110 N N . ILE A 1 145 ? -17.432 8.297 19.737 1.00 91.50 145 ILE A N 1
ATOM 1111 C CA . ILE A 1 145 ? -16.568 7.232 20.249 1.00 91.50 145 ILE A CA 1
ATOM 1112 C C . ILE A 1 145 ? -15.190 7.346 19.606 1.00 91.50 145 ILE A C 1
ATOM 1114 O O . ILE A 1 145 ? -15.042 7.940 18.533 1.00 91.50 145 ILE A O 1
ATOM 1118 N N . THR A 1 146 ? -14.198 6.769 20.266 1.00 92.25 146 THR A N 1
ATOM 1119 C CA . THR A 1 146 ? -12.847 6.637 19.716 1.00 92.25 146 THR A CA 1
ATOM 1120 C C . THR A 1 146 ? -12.757 5.496 18.702 1.00 92.25 146 THR A C 1
ATOM 1122 O O . THR A 1 146 ? -13.618 4.610 18.660 1.00 92.25 146 THR A O 1
ATOM 1125 N N . VAL A 1 147 ? -11.698 5.485 17.894 1.00 91.25 147 VAL A N 1
ATOM 1126 C CA . VAL A 1 147 ? -11.391 4.392 16.964 1.00 91.25 147 VAL A CA 1
ATOM 1127 C C . VAL A 1 147 ? -11.239 3.074 17.730 1.00 91.25 147 VAL A C 1
ATOM 1129 O O . VAL A 1 147 ? -11.902 2.096 17.396 1.00 91.25 147 VAL A O 1
ATOM 1132 N N . ALA A 1 148 ? -10.482 3.045 18.826 1.00 89.44 148 ALA A N 1
ATOM 1133 C CA . ALA A 1 148 ? -10.321 1.841 19.641 1.00 89.44 148 ALA A CA 1
ATOM 1134 C C . ALA A 1 148 ? -11.655 1.299 20.180 1.00 89.44 148 ALA A C 1
ATOM 1136 O O . ALA A 1 148 ? -11.891 0.089 20.163 1.00 89.44 148 ALA A O 1
ATOM 1137 N N . GLU A 1 149 ? -12.549 2.180 20.635 1.00 88.88 149 GLU A N 1
ATOM 1138 C CA . GLU A 1 149 ? -13.879 1.790 21.111 1.00 88.88 149 GLU A CA 1
ATOM 1139 C C . GLU A 1 149 ? -14.780 1.288 19.989 1.00 88.88 149 GLU A C 1
ATOM 1141 O O . GLU A 1 149 ? -15.533 0.337 20.204 1.00 88.88 149 GLU A O 1
ATOM 1146 N N . LEU A 1 150 ? -14.695 1.893 18.801 1.00 92.06 150 LEU A N 1
ATOM 1147 C CA . LEU A 1 150 ? -15.374 1.398 17.607 1.00 92.06 150 LEU A CA 1
ATOM 1148 C C . LEU A 1 150 ? -14.938 -0.041 17.335 1.00 92.06 150 LEU A C 1
ATOM 1150 O O . LEU A 1 150 ? -15.788 -0.911 17.150 1.00 92.06 150 LEU A O 1
ATOM 1154 N N . TYR A 1 151 ? -13.633 -0.318 17.407 1.00 91.19 151 TYR A N 1
ATOM 1155 C CA . TYR A 1 151 ? -13.105 -1.663 17.210 1.00 91.19 151 TYR A CA 1
ATOM 1156 C C . TYR A 1 151 ? -13.509 -2.655 18.311 1.00 91.19 151 TYR A C 1
ATOM 1158 O O . TYR A 1 151 ? -13.700 -3.838 18.025 1.00 91.19 151 TYR A O 1
ATOM 1166 N N . ALA A 1 152 ? -13.632 -2.195 19.556 1.00 91.50 152 ALA A N 1
ATOM 1167 C CA . ALA A 1 152 ? -14.040 -3.027 20.685 1.00 91.50 152 ALA A CA 1
ATOM 1168 C C . ALA A 1 152 ? -15.547 -3.334 20.691 1.00 91.50 152 ALA A C 1
ATOM 1170 O O . ALA A 1 152 ? -15.965 -4.354 21.231 1.00 91.50 152 ALA A O 1
ATOM 1171 N N . LYS A 1 153 ? -16.371 -2.454 20.107 1.00 92.62 153 LYS A N 1
ATOM 1172 C CA . LYS A 1 153 ? -17.840 -2.536 20.147 1.00 92.62 153 LYS A CA 1
ATOM 1173 C C . LYS A 1 153 ? -18.474 -2.810 18.780 1.00 92.62 153 LYS A C 1
ATOM 1175 O O . LYS A 1 153 ? -19.679 -2.618 18.656 1.00 92.62 153 LYS A O 1
ATOM 1180 N N . LYS A 1 154 ? -17.710 -3.260 17.776 1.00 90.31 154 LYS A N 1
ATOM 1181 C CA . LYS A 1 154 ? -18.175 -3.480 16.386 1.00 90.31 154 LYS A CA 1
ATOM 1182 C C . LYS A 1 154 ? -19.540 -4.167 16.322 1.00 90.31 154 LYS A C 1
ATOM 1184 O O . LYS A 1 154 ? -20.474 -3.603 15.763 1.00 90.31 154 LYS A O 1
ATOM 1189 N N . ASP A 1 155 ? -19.672 -5.304 17.000 1.00 92.62 155 ASP A N 1
ATOM 1190 C CA . ASP A 1 155 ? -20.890 -6.125 16.999 1.00 92.62 155 ASP A CA 1
ATOM 1191 C C . ASP A 1 155 ? -22.099 -5.386 17.600 1.00 92.62 155 ASP A C 1
ATOM 1193 O O . ASP A 1 155 ? -23.240 -5.581 17.201 1.00 92.62 155 ASP A O 1
ATOM 1197 N N . GLN A 1 156 ? -21.865 -4.483 18.556 1.00 91.94 156 GLN A N 1
ATOM 1198 C CA . GLN A 1 156 ? -22.921 -3.683 19.185 1.00 91.94 156 GLN A CA 1
ATOM 1199 C C . GLN A 1 156 ? -23.283 -2.435 18.374 1.00 91.94 156 GLN A C 1
ATOM 1201 O O . GLN A 1 156 ? -24.312 -1.807 18.648 1.00 91.94 156 GLN A O 1
ATOM 1206 N N . LEU A 1 157 ? -22.417 -2.035 17.443 1.00 91.69 157 LEU A N 1
ATOM 1207 C CA . LEU A 1 157 ? -22.536 -0.831 16.623 1.00 91.69 157 LEU A CA 1
ATOM 1208 C C . LEU A 1 157 ? -23.034 -1.135 15.206 1.00 91.69 157 LEU A C 1
ATOM 1210 O O . LEU A 1 157 ? -23.283 -0.203 14.444 1.00 91.69 157 LEU A O 1
ATOM 1214 N N . GLU A 1 158 ? -23.224 -2.409 14.864 1.00 91.88 158 GLU A N 1
ATOM 1215 C CA . GLU A 1 158 ? -23.768 -2.819 13.575 1.00 91.88 158 GLU A CA 1
ATOM 1216 C C . GLU A 1 158 ? -25.115 -2.130 13.298 1.00 91.88 158 GLU A C 1
ATOM 1218 O O . GLU A 1 158 ? -26.016 -2.089 14.140 1.00 91.88 158 GLU A O 1
ATOM 1223 N N . GLY A 1 159 ? -25.221 -1.505 12.121 1.00 91.75 159 GLY A N 1
ATOM 1224 C CA . GLY A 1 159 ? -26.404 -0.750 11.703 1.00 91.75 159 GLY A CA 1
ATOM 1225 C C . GLY A 1 159 ? -26.664 0.555 12.470 1.00 91.75 159 GLY A C 1
ATOM 1226 O O . GLY A 1 159 ? -27.666 1.219 12.200 1.00 91.75 159 GLY A O 1
ATOM 1227 N N . LYS A 1 160 ? -25.797 0.960 13.409 1.00 93.06 160 LYS A N 1
ATOM 1228 C CA . LYS A 1 160 ? -25.956 2.199 14.185 1.00 93.06 160 LYS A CA 1
ATOM 1229 C C . LYS A 1 160 ? -25.117 3.331 13.608 1.00 93.06 160 LYS A C 1
ATOM 1231 O O . LYS A 1 160 ? -23.981 3.147 13.180 1.00 93.06 160 LYS A O 1
ATOM 1236 N N . LEU A 1 161 ? -25.667 4.542 13.668 1.00 90.75 161 LEU A N 1
ATOM 1237 C CA . LEU A 1 161 ? -24.922 5.745 13.325 1.00 90.75 161 LEU A CA 1
ATOM 1238 C C . LEU A 1 161 ? -23.924 6.063 14.446 1.00 90.75 161 LEU A C 1
ATOM 1240 O O . LEU A 1 161 ? -24.323 6.334 15.580 1.00 90.75 161 LEU A O 1
ATOM 1244 N N . VAL A 1 162 ? -22.634 6.059 14.120 1.00 91.62 162 VAL A N 1
ATOM 1245 C CA . VAL A 1 162 ? -21.555 6.431 15.041 1.00 91.62 162 VAL A CA 1
ATOM 1246 C C . VAL A 1 162 ? -20.884 7.719 14.592 1.00 91.62 162 VAL A C 1
ATOM 1248 O O . VAL A 1 162 ? -20.869 8.059 13.410 1.00 91.62 162 VAL A O 1
ATOM 1251 N N . LYS A 1 163 ? -20.325 8.455 15.551 1.00 93.44 163 LYS A N 1
ATOM 1252 C CA . LYS A 1 163 ? -19.561 9.673 15.293 1.00 93.44 163 LYS A CA 1
ATOM 1253 C C . LYS A 1 163 ? -18.139 9.467 15.786 1.00 93.44 163 LYS A C 1
ATOM 1255 O O . LYS A 1 163 ? -17.936 9.227 16.971 1.00 93.44 163 LYS A O 1
ATOM 1260 N N . VAL A 1 164 ? -17.184 9.605 14.877 1.00 91.44 164 VAL A N 1
ATOM 1261 C CA . VAL A 1 164 ? -15.747 9.541 15.157 1.00 91.44 164 VAL A CA 1
ATOM 1262 C C . VAL A 1 164 ? -15.123 10.842 14.664 1.00 91.44 164 VAL A C 1
ATOM 1264 O O . VAL A 1 164 ? -15.571 11.420 13.671 1.00 91.44 164 VAL A O 1
ATOM 1267 N N . ARG A 1 165 ? -14.116 11.338 15.380 1.00 91.75 165 ARG A N 1
ATOM 1268 C CA . ARG A 1 165 ? -13.283 12.461 14.947 1.00 91.75 165 ARG A CA 1
ATOM 1269 C C . ARG A 1 165 ? -11.840 12.001 15.006 1.00 91.75 165 ARG A C 1
ATOM 1271 O O . ARG A 1 165 ? -11.409 11.515 16.039 1.00 91.75 165 ARG A O 1
ATOM 1278 N N . GLY A 1 166 ? -11.114 12.208 13.920 1.00 91.06 166 GLY A N 1
ATOM 1279 C CA . GLY A 1 166 ? -9.697 11.901 13.831 1.00 91.06 166 GLY A CA 1
ATOM 1280 C C . GLY A 1 166 ? -9.018 12.769 12.781 1.00 91.06 166 GLY A C 1
ATOM 1281 O O . GLY A 1 166 ? -9.661 13.568 12.095 1.00 91.06 166 GLY A O 1
ATOM 1282 N N . LYS A 1 167 ? -7.705 12.614 12.679 1.00 89.94 167 LYS A N 1
ATOM 1283 C CA . LYS A 1 167 ? -6.863 13.180 11.635 1.00 89.94 167 LYS A CA 1
ATOM 1284 C C . LYS A 1 167 ? -6.846 12.221 10.447 1.00 89.94 167 LYS A C 1
ATOM 1286 O O . LYS A 1 167 ? -6.639 11.024 10.624 1.00 89.94 167 LYS A O 1
ATOM 1291 N N . VAL A 1 168 ? -7.025 12.757 9.243 1.00 89.31 168 VAL A N 1
ATOM 1292 C CA . VAL A 1 168 ? -6.776 12.005 8.009 1.00 89.31 168 VAL A CA 1
ATOM 1293 C C . VAL A 1 168 ? -5.270 11.792 7.880 1.00 89.31 168 VAL A C 1
ATOM 1295 O O . VAL A 1 168 ? -4.524 12.763 7.755 1.00 89.31 168 VAL A O 1
ATOM 1298 N N . THR A 1 169 ? -4.829 10.540 7.933 1.00 86.31 169 THR A N 1
ATOM 1299 C CA . THR A 1 169 ? -3.412 10.159 7.806 1.00 86.31 169 THR A CA 1
ATOM 1300 C C . THR A 1 169 ? -3.061 9.768 6.376 1.00 86.31 169 THR A C 1
ATOM 1302 O O . THR A 1 169 ? -1.925 9.944 5.944 1.00 86.31 169 THR A O 1
ATOM 1305 N N . LYS A 1 170 ? -4.042 9.295 5.597 1.00 82.81 170 LYS A N 1
ATOM 1306 C CA . LYS A 1 170 ? -3.851 8.931 4.189 1.00 82.81 170 LYS A CA 1
ATOM 1307 C C . LYS A 1 170 ? -5.140 9.072 3.386 1.00 82.81 170 LYS A C 1
ATOM 1309 O O . LYS A 1 170 ? -6.224 8.757 3.868 1.00 82.81 170 LYS A O 1
ATOM 1314 N N . PHE A 1 171 ? -5.009 9.537 2.146 1.00 86.06 171 PHE A N 1
ATOM 1315 C CA . PHE A 1 171 ? -6.118 9.768 1.222 1.00 86.06 171 PHE A CA 1
ATOM 1316 C C . PHE A 1 171 ? -5.806 9.169 -0.150 1.00 86.06 171 PHE A C 1
ATOM 1318 O O . PHE A 1 171 ? -4.826 9.552 -0.786 1.00 86.06 171 PHE A O 1
ATOM 1325 N N . ASN A 1 172 ? -6.661 8.256 -0.605 1.00 80.62 172 ASN A N 1
ATOM 1326 C CA . ASN A 1 172 ? -6.544 7.570 -1.886 1.00 80.62 172 ASN A CA 1
ATOM 1327 C C . ASN A 1 172 ? -7.823 7.809 -2.720 1.00 80.62 172 ASN A C 1
ATOM 1329 O O . ASN A 1 172 ? -8.817 7.099 -2.522 1.00 80.62 172 ASN A O 1
ATOM 1333 N N . PRO A 1 173 ? -7.832 8.798 -3.631 1.00 86.62 173 PRO A N 1
ATOM 1334 C CA . PRO A 1 173 ? -8.991 9.085 -4.471 1.00 86.62 173 PRO A CA 1
ATOM 1335 C C . PRO A 1 173 ? -9.110 8.141 -5.675 1.00 86.62 173 PRO A C 1
ATOM 1337 O O . PRO A 1 173 ? -8.122 7.560 -6.125 1.00 86.62 173 PRO A O 1
ATOM 1340 N N . ASP A 1 174 ? -10.320 8.057 -6.230 1.00 83.75 174 ASP A N 1
ATOM 1341 C CA . ASP A 1 174 ? -10.640 7.423 -7.522 1.00 83.75 174 ASP A CA 1
ATOM 1342 C C . ASP A 1 174 ? -10.320 5.920 -7.642 1.00 83.75 174 ASP A C 1
ATOM 1344 O O . ASP A 1 174 ? -10.101 5.404 -8.740 1.00 83.75 174 ASP A O 1
ATOM 1348 N N . ILE A 1 175 ? -10.336 5.176 -6.534 1.00 73.62 175 ILE A N 1
ATOM 1349 C CA . ILE A 1 175 ? -10.180 3.715 -6.562 1.00 73.62 175 ILE A CA 1
ATOM 1350 C C . ILE A 1 175 ? -11.570 3.083 -6.587 1.00 73.62 175 ILE A C 1
ATOM 1352 O O . ILE A 1 175 ? -12.323 3.179 -5.618 1.00 73.62 175 ILE A O 1
ATOM 1356 N N . MET A 1 176 ? -11.905 2.416 -7.696 1.00 77.19 176 MET A N 1
ATOM 1357 C CA . MET A 1 176 ? -13.219 1.787 -7.917 1.00 77.19 176 MET A CA 1
ATOM 1358 C C . MET A 1 176 ? -14.392 2.776 -7.755 1.00 77.19 176 MET A C 1
ATOM 1360 O O . MET A 1 176 ? -15.396 2.459 -7.115 1.00 77.19 176 MET A O 1
ATOM 1364 N N . SER A 1 177 ? -14.247 3.993 -8.299 1.00 84.19 177 SER A N 1
ATOM 1365 C CA . SER A 1 177 ? -15.231 5.088 -8.183 1.00 84.19 177 SER A CA 1
ATOM 1366 C C . SER A 1 177 ? -15.529 5.518 -6.739 1.00 84.19 177 SER A C 1
ATOM 1368 O O . SER A 1 177 ? -16.597 6.061 -6.454 1.00 84.19 177 SER A O 1
ATOM 1370 N N . LYS A 1 178 ? -14.592 5.271 -5.818 1.00 84.19 178 LYS A N 1
ATOM 1371 C CA . LYS A 1 178 ? -14.666 5.667 -4.411 1.00 84.19 178 LYS A CA 1
ATOM 1372 C C . LYS A 1 178 ? -13.380 6.360 -3.981 1.00 84.19 178 LYS A C 1
ATOM 1374 O O . LYS A 1 178 ? -12.312 6.145 -4.552 1.00 84.19 178 LYS A O 1
ATOM 1379 N N . ASN A 1 179 ? -13.503 7.151 -2.923 1.00 89.44 179 ASN A N 1
ATOM 1380 C CA . ASN A 1 179 ? -12.373 7.732 -2.218 1.00 89.44 179 ASN A CA 1
ATOM 1381 C C . ASN A 1 179 ? -12.188 6.976 -0.909 1.00 89.44 179 ASN A C 1
ATOM 1383 O O . ASN A 1 179 ? -13.147 6.818 -0.154 1.00 89.44 179 ASN A O 1
ATOM 1387 N N . TRP A 1 180 ? -10.965 6.534 -0.649 1.00 89.25 180 TRP A N 1
ATOM 1388 C CA . TRP A 1 180 ? -10.615 5.821 0.571 1.00 89.25 180 TRP A CA 1
ATOM 1389 C C . TRP A 1 180 ? -9.799 6.737 1.468 1.00 89.25 180 TRP A C 1
ATOM 1391 O O . TRP A 1 180 ? -8.883 7.422 1.000 1.00 89.25 180 TRP A O 1
ATOM 1401 N N . VAL A 1 181 ? -10.145 6.773 2.750 1.00 91.06 181 VAL A N 1
ATOM 1402 C CA . VAL A 1 181 ? -9.553 7.702 3.710 1.00 91.06 181 VAL A CA 1
ATOM 1403 C C . VAL A 1 181 ? -9.167 6.926 4.949 1.00 91.06 181 VAL A C 1
ATOM 1405 O O . VAL A 1 181 ? -10.032 6.361 5.595 1.00 91.06 181 VAL A O 1
ATOM 1408 N N . HIS A 1 182 ? -7.889 6.954 5.302 1.00 91.31 182 HIS A N 1
ATOM 1409 C CA . HIS A 1 182 ? -7.434 6.464 6.594 1.00 91.31 182 HIS A CA 1
ATOM 1410 C C . HIS A 1 182 ? -7.533 7.579 7.629 1.00 91.31 182 HIS A C 1
ATOM 1412 O O . HIS A 1 182 ? -7.062 8.701 7.393 1.00 91.31 182 HIS A O 1
ATOM 1418 N N . ILE A 1 183 ? -8.159 7.278 8.762 1.00 91.25 183 ILE A N 1
ATOM 1419 C CA . ILE A 1 183 ? -8.374 8.214 9.862 1.00 91.25 183 ILE A CA 1
ATOM 1420 C C . ILE A 1 183 ? -7.853 7.597 11.160 1.00 91.25 183 ILE A C 1
ATOM 1422 O O . ILE A 1 183 ? -8.278 6.511 11.552 1.00 91.25 183 ILE A O 1
ATOM 1426 N N . GLN A 1 184 ? -7.008 8.347 11.870 1.00 91.94 184 GLN A N 1
ATOM 1427 C CA . GLN A 1 184 ? -6.539 8.018 13.219 1.00 91.94 184 GLN A CA 1
ATOM 1428 C C . GLN A 1 184 ? -6.985 9.091 14.207 1.00 91.94 184 GLN A C 1
ATOM 1430 O O . GLN A 1 184 ? -6.942 10.280 13.897 1.00 91.94 184 GLN A O 1
ATOM 1435 N N . ASP A 1 185 ? -7.384 8.707 15.414 1.00 89.56 185 ASP A 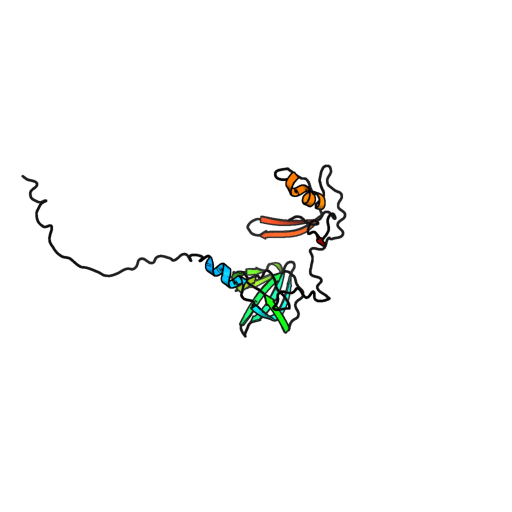N 1
ATOM 1436 C CA . ASP A 1 185 ? -7.725 9.647 16.494 1.00 89.56 185 ASP A CA 1
ATOM 1437 C C . ASP A 1 185 ? -6.714 9.638 17.654 1.00 89.56 185 ASP A C 1
ATOM 1439 O O . ASP A 1 185 ? -6.853 10.419 18.594 1.00 89.56 185 ASP A O 1
ATOM 1443 N N . GLY A 1 186 ? -5.686 8.785 17.573 1.00 86.69 186 GLY A N 1
ATOM 1444 C CA . GLY A 1 186 ? -4.685 8.584 18.625 1.00 86.69 186 GLY A CA 1
ATOM 1445 C C . GLY A 1 186 ? -4.989 7.441 19.591 1.00 86.69 186 GLY A C 1
ATOM 1446 O O . GLY A 1 186 ? -4.139 7.083 20.412 1.00 86.69 186 GLY A O 1
ATOM 1447 N N . SER A 1 187 ? -6.179 6.847 19.509 1.00 85.62 187 SER A N 1
ATOM 1448 C CA . SER A 1 187 ? -6.547 5.661 20.281 1.00 85.62 187 SER A CA 1
ATOM 1449 C C . SER A 1 187 ? -6.094 4.371 19.581 1.00 85.62 187 SER A C 1
ATOM 1451 O O . SER A 1 187 ? -5.766 4.371 18.397 1.00 85.62 187 SER A O 1
ATOM 1453 N N . GLY A 1 188 ? -6.051 3.262 20.324 1.00 85.81 188 GLY A N 1
ATOM 1454 C CA . GLY A 1 188 ? -5.698 1.945 19.783 1.00 85.81 188 GLY A CA 1
ATOM 1455 C C . GLY A 1 188 ? -4.193 1.700 19.697 1.00 85.81 188 GLY A C 1
ATOM 1456 O O . GLY A 1 188 ? -3.386 2.559 20.048 1.00 85.81 188 GLY A O 1
ATOM 1457 N N . GLU A 1 189 ? -3.816 0.504 19.259 1.00 80.25 189 GLU A N 1
ATOM 1458 C CA . GLU A 1 189 ? -2.436 0.026 19.207 1.00 80.25 189 GLU A CA 1
ATOM 1459 C C . GLU A 1 189 ? -2.153 -0.673 17.866 1.00 80.25 189 GLU A C 1
ATOM 1461 O O . GLU A 1 189 ? -2.953 -1.518 17.441 1.00 80.25 189 GLU A O 1
ATOM 1466 N N . PRO A 1 190 ? -0.999 -0.404 17.221 1.00 76.50 190 PRO A N 1
ATOM 1467 C CA . PRO A 1 190 ? -0.583 -1.100 16.003 1.00 76.50 190 PRO A CA 1
ATOM 1468 C C . PRO A 1 190 ? -0.591 -2.621 16.121 1.00 76.50 190 PRO A C 1
ATOM 1470 O O . PRO A 1 190 ? -1.035 -3.303 15.205 1.00 76.50 190 PRO A O 1
ATOM 1473 N N . ALA A 1 191 ? -0.199 -3.153 17.283 1.00 73.88 191 ALA A N 1
ATOM 1474 C CA . ALA A 1 191 ? -0.183 -4.592 17.544 1.00 73.88 191 ALA A CA 1
ATOM 1475 C C . ALA A 1 191 ? -1.558 -5.268 17.366 1.00 73.88 191 ALA A C 1
ATOM 1477 O O . ALA A 1 191 ? -1.620 -6.452 17.047 1.00 73.88 191 ALA A O 1
ATOM 1478 N N . ASN A 1 192 ? -2.650 -4.517 17.549 1.00 77.25 192 ASN A N 1
ATOM 1479 C CA . ASN A 1 192 ? -4.020 -5.027 17.488 1.00 77.25 192 ASN A CA 1
ATOM 1480 C C . ASN A 1 192 ? -4.786 -4.553 16.243 1.00 77.25 192 ASN A C 1
ATOM 1482 O O . ASN A 1 192 ? -5.978 -4.843 16.127 1.00 77.25 192 ASN A O 1
ATOM 1486 N N . ASN A 1 193 ? -4.141 -3.806 15.335 1.00 82.00 193 ASN A N 1
ATOM 1487 C CA . ASN A 1 193 ? -4.767 -3.208 14.148 1.00 82.00 193 ASN A CA 1
ATOM 1488 C C . ASN A 1 193 ? -6.086 -2.461 14.454 1.00 82.00 193 ASN A C 1
ATOM 1490 O O . ASN A 1 193 ? -7.042 -2.537 13.685 1.00 82.00 193 ASN A O 1
ATOM 1494 N N . ASN A 1 194 ? -6.158 -1.768 15.597 1.00 87.62 194 ASN A N 1
ATOM 1495 C CA . ASN A 1 194 ? -7.362 -1.073 16.074 1.00 87.62 194 ASN A CA 1
ATOM 1496 C C . ASN A 1 194 ? -7.152 0.436 16.288 1.00 87.62 194 ASN A C 1
ATOM 1498 O O . ASN A 1 194 ? -7.808 1.033 17.140 1.00 87.62 194 ASN A O 1
ATOM 1502 N N . PHE A 1 195 ? -6.208 1.026 15.555 1.00 89.00 195 PHE A N 1
ATOM 1503 C CA . PHE A 1 195 ? -5.772 2.421 15.695 1.00 89.00 195 PHE A CA 1
ATOM 1504 C C . PHE A 1 195 ? -6.117 3.303 14.480 1.00 89.00 195 PHE A C 1
ATOM 1506 O O . PHE A 1 195 ? -5.887 4.509 14.511 1.00 89.00 195 PHE A O 1
ATOM 1513 N N . ASP A 1 196 ? -6.661 2.709 13.416 1.00 89.69 196 ASP A N 1
ATOM 1514 C CA . ASP A 1 196 ? -6.951 3.348 12.129 1.00 89.69 196 ASP A CA 1
ATOM 1515 C C . ASP A 1 196 ? -8.284 2.821 11.581 1.00 89.69 196 ASP A C 1
ATOM 1517 O O . ASP A 1 196 ? -8.586 1.645 11.774 1.00 89.69 196 ASP A O 1
ATOM 1521 N N . ILE A 1 197 ? -9.079 3.670 10.927 1.00 90.75 197 ILE A N 1
ATOM 1522 C CA . ILE A 1 197 ? -10.276 3.272 10.164 1.00 90.75 197 ILE A CA 1
ATOM 1523 C C . ILE A 1 197 ? -10.143 3.717 8.708 1.00 90.75 197 ILE A C 1
ATOM 1525 O O . ILE A 1 197 ? -9.615 4.800 8.453 1.00 90.75 197 ILE A O 1
ATOM 1529 N N . MET A 1 198 ? -10.666 2.901 7.786 1.00 86.56 198 MET A N 1
ATOM 1530 C CA . MET A 1 198 ? -10.659 3.110 6.331 1.00 86.56 198 MET A CA 1
ATOM 1531 C C . MET A 1 198 ? -12.073 3.132 5.748 1.00 86.56 198 MET A C 1
ATOM 1533 O O . MET A 1 198 ? -12.918 2.356 6.252 1.00 86.56 198 MET A O 1
#

Foldseek 3Di:
DDPPVPPDDPDDDDDDDDDDDDPDDDDDDPDPVVVPVQQPDKFKWAFQDWDDFDFWIWTFIDGPNDTDIETEGFWDDDHRAMKIFTHWDKDAQDQDPRVNDTDRIYTYTHDMDSDSVSDPPPDPPIPPPPVALDQAAADWDDQADFLLVCVVCVVVCVPHDGDGDFDFSDWDPDDVNDIDTKGARSDDDSVVVRGIDD

Radius of gyration: 29.25 Å; chains: 1; bounding box: 83×54×79 Å

Sequence (198 aa):
MRYLKILFLLLAAAVTFAACENKKEEQPEINQNQMQASKSESHQIKVLETVDASNYTYLRVDENGKEYWIAAPQMTAQVGGTLYYRGGMEMLNFESKSLNRTFAKILFVDKVSSSADGGVVEAPGARGVQVGKEDVKVEAAKGGITVAELYAKKDQLEGKLVKVRGKVTKFNPDIMSKNWVHIQDGSGEPANNNFDIM

pLDDT: mean 74.92, std 20.98, range [35.75, 96.88]

Secondary structure (DSSP, 8-state):
--S-SSSS-----------------------TTHHHHTTTPEEEEEEEEEEEETTEEEEEEEETTEEEEEEEES----TT-EEEEE--EEEEEEEETTTTEEEEEEEE-S-EESSTT------TT-------------PPPTT---HHHHHHSHHHHTT-------EEEEEEEEETTEEEEEEE-S-S-GGGT-S-B-